Protein AF-A0A377DQ46-F1 (afdb_monomer)

Sequence (200 aa):
MGVYSAENQLLACFRVAEDNSYSTADDDLFTLPEGDISIGTPHVLEISPTDAAAFGQLFADYELLPPFRQLDRNSYALTEAERNASELTRWAGRKCPSGRVMGLANKGWIKGEPQDGGWIGWMIKPLGRWSLIMEIDEGFAVGMSPAELSAEQLLSKLWLWKAKRKAMAGGVIQHRKRSFSVLDAITASELINDIEALFE

Structure (mmCIF, N/CA/C/O backbone):
data_AF-A0A377DQ46-F1
#
_entry.id   AF-A0A377DQ46-F1
#
loop_
_atom_site.group_PDB
_atom_site.id
_atom_site.type_symbol
_atom_site.label_atom_id
_atom_site.label_alt_id
_atom_site.label_comp_id
_atom_site.label_asym_id
_atom_site.label_entity_id
_atom_site.label_seq_id
_atom_site.pdbx_PDB_ins_code
_atom_site.Cartn_x
_atom_site.Cartn_y
_atom_site.Cartn_z
_atom_site.occupancy
_atom_site.B_iso_or_equiv
_atom_site.auth_seq_id
_atom_site.auth_comp_id
_atom_site.auth_asym_id
_atom_site.auth_atom_id
_atom_site.pdbx_PDB_model_num
ATOM 1 N N . MET A 1 1 ? -4.018 -1.110 17.351 1.00 93.56 1 MET A N 1
ATOM 2 C CA . MET A 1 1 ? -4.577 -2.429 16.980 1.00 93.56 1 MET A CA 1
ATOM 3 C C . MET A 1 1 ? -5.980 -2.235 16.433 1.00 93.56 1 MET A C 1
ATOM 5 O O . MET A 1 1 ? -6.583 -1.204 16.701 1.00 93.56 1 MET A O 1
ATOM 9 N N . GLY A 1 2 ? -6.477 -3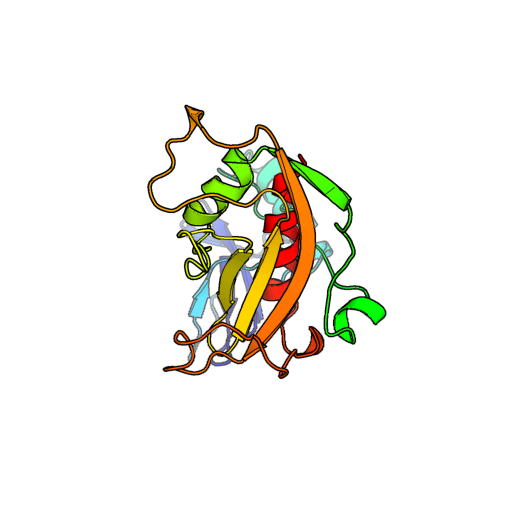.191 15.656 1.00 96.94 2 GLY A N 1
ATOM 10 C CA . GLY A 1 2 ? -7.817 -3.181 15.079 1.00 96.94 2 GLY A CA 1
ATOM 11 C C . GLY A 1 2 ? -8.530 -4.502 15.343 1.00 96.94 2 GLY A C 1
ATOM 12 O O . GLY A 1 2 ? -7.900 -5.559 15.278 1.00 96.94 2 GLY A O 1
ATOM 13 N N . VAL A 1 3 ? -9.821 -4.429 15.657 1.00 97.88 3 VAL A N 1
ATOM 14 C CA . VAL A 1 3 ? -10.742 -5.571 15.696 1.00 97.88 3 VAL A CA 1
ATOM 15 C C . VAL A 1 3 ? -11.390 -5.704 14.327 1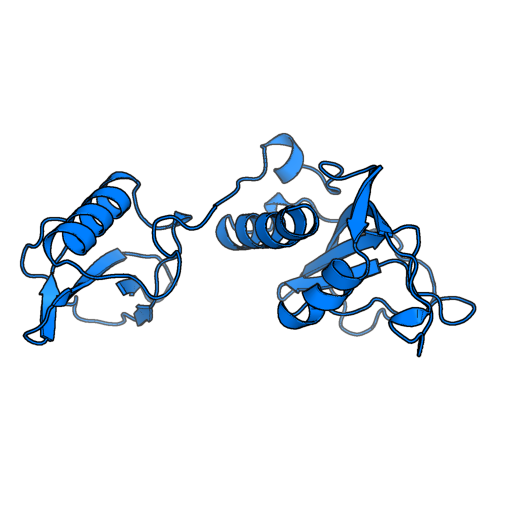.00 97.88 3 VAL A C 1
ATOM 17 O O . VAL A 1 3 ? -11.916 -4.723 13.809 1.00 97.88 3 VAL A O 1
ATOM 20 N N . TYR A 1 4 ? -11.387 -6.908 13.768 1.00 98.00 4 TYR A N 1
ATOM 21 C CA . TYR A 1 4 ? -11.954 -7.208 12.460 1.00 98.00 4 TYR A CA 1
ATOM 22 C C . TYR A 1 4 ? -13.063 -8.248 12.549 1.00 98.00 4 TYR A C 1
ATOM 24 O O . TYR A 1 4 ? -12.966 -9.195 13.334 1.00 98.00 4 TYR A O 1
ATOM 32 N N . SER A 1 5 ? -14.079 -8.098 11.697 1.00 96.56 5 SER A N 1
ATOM 33 C CA . SER A 1 5 ? -15.101 -9.128 11.486 1.00 96.56 5 SER A CA 1
ATOM 34 C C . SER A 1 5 ? -14.537 -10.355 10.757 1.00 96.56 5 SER A C 1
ATOM 36 O O . SER A 1 5 ? -13.435 -10.316 10.199 1.00 96.56 5 SER A O 1
ATOM 38 N N . ALA A 1 6 ? -15.328 -11.429 10.692 1.00 94.50 6 ALA A N 1
ATOM 39 C CA . ALA A 1 6 ? -15.026 -12.618 9.891 1.00 94.50 6 ALA A CA 1
ATOM 40 C C . ALA A 1 6 ? -14.834 -12.306 8.388 1.00 94.50 6 ALA A C 1
ATOM 42 O O . ALA A 1 6 ? -14.108 -13.006 7.683 1.00 94.50 6 ALA A O 1
ATOM 43 N N . GLU A 1 7 ? -15.438 -11.224 7.890 1.00 94.31 7 GLU A N 1
ATOM 44 C CA . GLU A 1 7 ? -15.291 -10.714 6.521 1.00 94.31 7 GLU A CA 1
ATOM 45 C C . GLU A 1 7 ? -14.088 -9.772 6.343 1.00 94.31 7 GLU A C 1
ATOM 47 O O . GLU A 1 7 ? -13.953 -9.148 5.288 1.00 94.31 7 GLU A O 1
ATOM 52 N N . ASN A 1 8 ? -13.208 -9.671 7.346 1.00 93.00 8 ASN A N 1
ATOM 53 C CA . ASN A 1 8 ? -12.022 -8.814 7.339 1.00 93.00 8 ASN A CA 1
ATOM 54 C C . ASN A 1 8 ? -12.366 -7.322 7.156 1.00 93.00 8 ASN A C 1
ATOM 56 O O . ASN A 1 8 ? -11.692 -6.601 6.420 1.00 93.00 8 ASN A O 1
ATOM 60 N N . GLN A 1 9 ? -13.432 -6.861 7.815 1.00 94.81 9 GLN A N 1
ATOM 61 C CA . GLN A 1 9 ? -13.778 -5.441 7.918 1.00 94.81 9 GLN A CA 1
ATOM 62 C C . GLN A 1 9 ? -13.360 -4.902 9.281 1.00 94.81 9 GLN A C 1
ATOM 64 O O . GLN A 1 9 ? -13.678 -5.517 10.298 1.00 94.81 9 GLN A O 1
ATOM 69 N N . LEU A 1 10 ? -12.664 -3.764 9.304 1.00 96.88 10 LEU A N 1
ATOM 70 C CA . LEU A 1 10 ? -12.280 -3.098 10.546 1.00 96.88 10 LEU A CA 1
ATOM 71 C C . LEU A 1 10 ? -13.535 -2.600 11.281 1.00 96.88 10 LEU A C 1
ATOM 73 O O . LEU A 1 10 ? -14.290 -1.787 10.753 1.00 96.88 10 LEU A O 1
ATOM 77 N N . LEU A 1 11 ? -13.746 -3.096 12.499 1.00 96.12 11 LEU A N 1
ATOM 78 C CA . LEU A 1 11 ? -14.891 -2.769 13.352 1.00 96.12 11 LEU A CA 1
ATOM 79 C C . LEU A 1 11 ? -14.560 -1.669 14.362 1.00 96.12 11 LEU A C 1
ATOM 81 O O . LEU A 1 11 ? -15.389 -0.806 14.631 1.00 96.12 11 LEU A O 1
ATOM 85 N N . ALA A 1 12 ? -13.360 -1.720 14.940 1.00 96.44 12 ALA A N 1
ATOM 86 C CA . ALA A 1 12 ? -12.892 -0.752 15.925 1.00 96.44 12 ALA A CA 1
ATOM 87 C C . ALA A 1 12 ? -11.364 -0.727 15.983 1.00 96.44 12 ALA A C 1
ATOM 89 O O . ALA A 1 12 ? -10.709 -1.745 15.748 1.00 96.44 12 ALA A O 1
ATOM 90 N N . CYS A 1 13 ? -10.801 0.420 16.358 1.00 97.44 13 CYS A N 1
ATOM 91 C CA . CYS A 1 13 ? -9.393 0.551 16.717 1.00 97.44 13 CYS A CA 1
ATOM 92 C C . CYS A 1 13 ? -9.231 0.668 18.234 1.00 97.44 13 CYS A C 1
ATOM 94 O O . CYS A 1 13 ? -10.059 1.271 18.911 1.00 97.44 13 CYS A O 1
ATOM 96 N N . PHE A 1 14 ? -8.138 0.120 18.754 1.00 97.00 14 PHE A N 1
ATOM 97 C CA . PHE A 1 14 ? -7.769 0.214 20.165 1.00 97.00 14 PHE A CA 1
ATOM 98 C C . PHE A 1 14 ? -6.247 0.172 20.343 1.00 97.00 14 PHE A C 1
ATOM 100 O O . PHE A 1 14 ? -5.523 -0.354 19.487 1.00 97.00 14 PHE A O 1
ATOM 107 N N . ARG A 1 15 ? -5.739 0.679 21.465 1.00 94.19 15 ARG A N 1
ATOM 108 C CA . ARG A 1 15 ? -4.353 0.477 21.919 1.00 94.19 15 ARG A CA 1
ATOM 109 C C . ARG A 1 15 ? -4.314 -0.497 23.092 1.00 94.19 15 ARG A C 1
ATOM 111 O O . ARG A 1 15 ? -5.315 -0.686 23.770 1.00 94.19 15 ARG A O 1
ATOM 118 N N . VAL A 1 16 ? -3.154 -1.104 23.320 1.00 93.69 16 VAL A N 1
ATOM 119 C CA . VAL A 1 16 ? -2.868 -1.827 24.566 1.00 93.69 16 VAL A CA 1
ATOM 120 C C . VAL A 1 16 ? -2.138 -0.852 25.483 1.00 93.69 16 VAL A C 1
ATOM 122 O O . VAL A 1 16 ? -1.115 -0.297 25.078 1.00 93.69 16 VAL A O 1
ATOM 125 N N . ALA A 1 17 ? -2.693 -0.587 26.660 1.00 92.56 17 ALA A N 1
ATOM 126 C CA . ALA A 1 17 ? -2.094 0.283 27.663 1.00 92.56 17 ALA A CA 1
ATOM 127 C C . ALA A 1 17 ? -1.031 -0.460 28.495 1.00 92.56 17 ALA A C 1
ATOM 129 O O . ALA A 1 17 ? -0.850 -1.671 28.369 1.00 92.56 17 ALA A O 1
ATOM 130 N N . GLU A 1 18 ? -0.304 0.272 29.342 1.00 91.31 18 GLU A N 1
ATOM 131 C CA . GLU A 1 18 ? 0.791 -0.264 30.168 1.00 91.31 18 GLU A CA 1
ATOM 132 C C . GLU A 1 18 ? 0.347 -1.341 31.170 1.00 91.31 18 GLU A C 1
ATOM 134 O O . GLU A 1 18 ? 1.109 -2.249 31.500 1.00 91.31 18 GLU A O 1
ATOM 139 N N . ASP A 1 19 ? -0.904 -1.272 31.618 1.00 94.50 19 ASP A N 1
ATOM 140 C CA . ASP A 1 19 ? -1.530 -2.230 32.527 1.00 94.50 19 ASP A CA 1
ATOM 141 C C . ASP A 1 19 ? -2.143 -3.438 31.792 1.00 94.50 19 ASP A C 1
ATOM 143 O O . ASP A 1 19 ? -2.765 -4.300 32.413 1.00 94.50 19 ASP A O 1
ATOM 147 N N . ASN A 1 20 ? -1.922 -3.541 30.476 1.00 94.00 20 ASN A N 1
ATOM 148 C CA . ASN A 1 20 ? -2.518 -4.509 29.551 1.00 94.00 20 ASN A CA 1
ATOM 149 C C . ASN A 1 20 ? -4.036 -4.377 29.364 1.00 94.00 20 ASN A C 1
ATOM 151 O O . ASN A 1 20 ? -4.646 -5.258 28.751 1.00 94.00 20 ASN A O 1
ATOM 155 N N . SER A 1 21 ? -4.649 -3.291 29.841 1.00 96.00 21 SER A N 1
ATOM 156 C CA . SER A 1 21 ? -6.000 -2.930 29.419 1.00 96.00 21 SER A CA 1
ATOM 157 C C . SER A 1 21 ? -5.996 -2.451 27.964 1.00 96.00 21 SER A C 1
ATOM 159 O O . SER A 1 21 ? -4.947 -2.188 27.361 1.00 96.00 21 SER A O 1
ATOM 161 N N . TYR A 1 22 ? -7.182 -2.365 27.373 1.00 97.69 22 TYR A N 1
ATOM 162 C CA . TYR A 1 22 ? -7.356 -1.789 26.048 1.00 97.69 22 TYR A CA 1
ATOM 163 C C . TYR A 1 22 ? -8.047 -0.442 26.170 1.00 97.69 22 TYR A C 1
ATOM 165 O O . TYR A 1 22 ? -8.974 -0.308 26.967 1.00 97.69 22 TYR A O 1
ATOM 173 N N . SER A 1 23 ? -7.647 0.529 25.352 1.00 97.38 23 SER A N 1
ATOM 174 C CA . SER A 1 23 ? -8.361 1.803 25.262 1.00 97.38 23 SER A CA 1
ATOM 175 C C . SER A 1 23 ? -8.588 2.258 23.827 1.00 97.38 23 SER A C 1
ATOM 177 O O . SER A 1 23 ? -7.892 1.838 22.895 1.00 97.38 23 SER A O 1
ATOM 179 N N . THR A 1 24 ? -9.635 3.057 23.648 1.00 97.19 24 THR A N 1
ATOM 180 C CA . THR A 1 24 ? -10.022 3.657 22.367 1.00 97.19 24 THR A CA 1
ATOM 181 C C . THR A 1 24 ? -9.133 4.861 22.025 1.00 97.19 24 THR A C 1
ATOM 183 O O . THR A 1 24 ? -8.140 5.131 22.702 1.00 97.19 24 THR A O 1
ATOM 186 N N . ALA A 1 25 ? -9.469 5.583 20.953 1.00 96.00 25 ALA A N 1
ATOM 187 C CA . ALA A 1 25 ? -8.777 6.813 20.572 1.00 96.00 25 ALA A CA 1
ATOM 188 C C . ALA A 1 25 ? -9.035 7.980 21.548 1.00 96.00 25 ALA A C 1
ATOM 190 O O . ALA A 1 25 ? -8.198 8.871 21.651 1.00 96.00 25 ALA A O 1
ATOM 191 N N . ASP A 1 26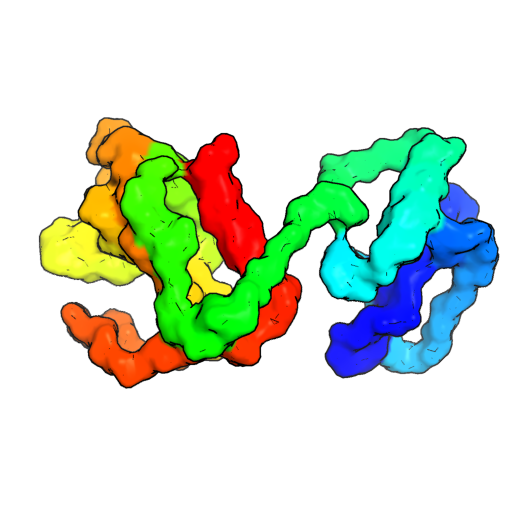 ? -10.148 7.942 22.287 1.00 96.00 26 ASP A N 1
ATOM 192 C CA . ASP A 1 26 ? -10.498 8.912 23.337 1.00 96.00 26 ASP A CA 1
ATOM 193 C C . ASP A 1 26 ? -9.935 8.515 24.717 1.00 96.00 26 ASP A C 1
ATOM 195 O O . ASP A 1 26 ? -10.249 9.124 25.733 1.00 96.00 26 ASP A O 1
ATOM 199 N N . ASP A 1 27 ? -9.107 7.468 24.752 1.00 95.75 27 ASP A N 1
ATOM 200 C CA . ASP A 1 27 ? -8.542 6.836 25.948 1.00 95.75 27 ASP A CA 1
ATOM 201 C C . ASP A 1 27 ? -9.543 6.191 26.919 1.00 95.75 27 ASP A C 1
ATOM 203 O O . ASP A 1 27 ? -9.195 5.791 28.030 1.00 95.75 27 ASP A O 1
ATOM 207 N N . ASP A 1 28 ? -10.780 5.995 26.474 1.00 96.81 28 ASP A N 1
ATOM 208 C CA . ASP A 1 28 ? -11.778 5.241 27.224 1.00 96.81 28 ASP A CA 1
ATOM 209 C C . ASP A 1 28 ? -11.486 3.736 27.205 1.00 96.81 28 ASP A C 1
ATOM 211 O O . ASP A 1 28 ? -11.023 3.193 26.195 1.00 96.81 28 ASP A O 1
ATOM 215 N N . LEU A 1 29 ? -11.836 3.041 28.295 1.00 97.62 29 LEU A N 1
ATOM 216 C CA . LEU A 1 29 ? -11.725 1.585 28.407 1.00 97.62 29 LEU A CA 1
ATOM 217 C C . LEU A 1 29 ? -12.446 0.892 27.242 1.00 97.62 29 LEU A C 1
ATOM 219 O O . LEU A 1 29 ? -13.656 1.028 27.055 1.00 97.62 29 LEU A O 1
ATOM 223 N N . PHE A 1 30 ? -11.705 0.074 26.507 1.00 98.00 30 PHE A N 1
ATOM 224 C CA . PHE A 1 30 ? -12.213 -0.730 25.411 1.00 98.00 30 PHE A CA 1
ATOM 225 C C . PHE A 1 30 ? -12.341 -2.192 25.843 1.00 98.00 30 PHE A C 1
ATOM 227 O O . PHE A 1 30 ? -11.396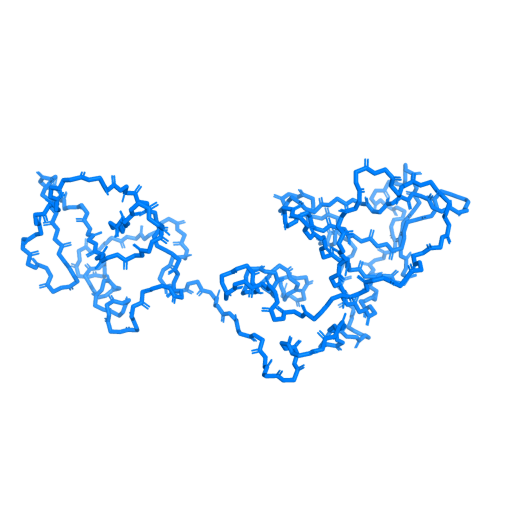 -2.806 26.331 1.00 98.00 30 PHE A O 1
ATOM 234 N N . THR A 1 31 ? -13.518 -2.780 25.637 1.00 96.94 31 THR A N 1
ATOM 235 C CA . THR A 1 31 ? -13.723 -4.221 25.826 1.00 96.94 31 THR A CA 1
ATOM 236 C C . THR A 1 31 ? -13.761 -4.885 24.460 1.00 96.94 31 THR A C 1
ATOM 238 O O . THR A 1 31 ? -14.505 -4.443 23.583 1.00 96.94 31 THR A O 1
ATOM 241 N N . LEU A 1 32 ? -12.965 -5.941 24.271 1.00 95.94 32 LEU A N 1
ATOM 242 C CA . LEU A 1 32 ? -12.999 -6.708 23.028 1.00 95.94 32 LEU A CA 1
ATOM 243 C C . LEU A 1 32 ? -14.408 -7.283 22.814 1.00 95.94 32 LEU A C 1
ATOM 245 O O . LEU A 1 32 ? -14.945 -7.902 23.736 1.00 95.94 32 LEU A O 1
ATOM 249 N N . PRO A 1 33 ? -15.000 -7.113 21.619 1.00 94.56 33 PRO A N 1
ATOM 250 C CA . PRO A 1 33 ? -16.260 -7.761 21.292 1.00 94.56 33 PRO A CA 1
ATOM 251 C C . PRO A 1 33 ? -16.149 -9.284 21.411 1.00 94.56 33 PRO A C 1
ATOM 253 O O . PRO A 1 33 ? -15.125 -9.873 21.067 1.00 94.56 33 PRO A O 1
ATOM 256 N N . GLU A 1 34 ? -17.218 -9.930 21.868 1.00 93.31 34 GLU A N 1
ATOM 257 C CA . GLU A 1 34 ? -17.324 -11.388 21.830 1.00 93.31 34 GLU A CA 1
ATOM 258 C C . GLU A 1 34 ? -17.673 -11.880 20.416 1.00 93.31 34 GLU A C 1
ATOM 260 O O . GLU A 1 34 ? -18.277 -11.160 19.618 1.00 93.31 34 GLU A O 1
ATOM 265 N N . GLY A 1 35 ? -17.347 -13.142 20.124 1.00 92.81 35 GLY A N 1
ATOM 266 C CA . GLY A 1 35 ? -17.714 -13.813 18.877 1.00 92.81 35 GLY A CA 1
ATOM 267 C C . GLY A 1 35 ? -16.530 -14.094 17.956 1.00 92.81 35 GLY A C 1
ATOM 268 O O . GLY A 1 35 ? -15.386 -14.199 18.399 1.00 92.81 35 GLY A O 1
ATOM 269 N N . ASP A 1 36 ? -16.832 -14.274 16.671 1.00 94.50 36 ASP A N 1
ATOM 270 C CA . ASP A 1 36 ? -15.835 -14.559 15.638 1.00 94.50 36 ASP A CA 1
ATOM 271 C C . ASP A 1 36 ? -15.183 -13.253 15.169 1.00 94.50 36 ASP A C 1
ATOM 273 O O . ASP A 1 36 ? -15.656 -12.581 14.248 1.00 94.50 36 ASP A O 1
ATOM 277 N N . ILE A 1 37 ? -14.132 -12.861 15.887 1.00 96.25 37 ILE A N 1
ATOM 278 C CA . ILE A 1 37 ? -13.329 -11.674 15.608 1.00 96.25 37 ILE A CA 1
ATOM 279 C C . ILE A 1 37 ? -11.866 -12.050 15.398 1.00 96.25 37 ILE A C 1
ATOM 281 O O . ILE A 1 37 ? -11.356 -13.025 15.953 1.00 96.25 37 ILE A O 1
ATOM 285 N N . SER A 1 38 ? -11.157 -11.218 14.642 1.00 97.38 38 SER A N 1
ATOM 286 C CA . SER A 1 38 ? -9.698 -11.269 14.563 1.00 97.38 38 SER A CA 1
ATOM 287 C C . SER A 1 38 ? -9.084 -9.934 14.971 1.00 97.38 38 SER A C 1
ATOM 289 O O . SER A 1 38 ? -9.702 -8.878 14.845 1.00 97.38 38 SER A O 1
ATOM 291 N N . ILE A 1 39 ? -7.863 -9.982 15.503 1.00 97.06 39 ILE A N 1
ATOM 292 C CA . ILE A 1 39 ? -7.101 -8.795 15.894 1.00 97.06 39 ILE A CA 1
ATOM 293 C C . ILE A 1 39 ? -5.941 -8.630 14.917 1.00 97.06 39 ILE A C 1
ATOM 295 O O . ILE A 1 39 ? -5.194 -9.576 14.666 1.00 97.06 39 ILE A O 1
ATOM 299 N N . GLY A 1 40 ? -5.768 -7.418 14.397 1.00 95.38 40 GLY A N 1
ATOM 300 C CA . GLY A 1 40 ? -4.706 -7.103 13.448 1.00 95.38 40 GLY A CA 1
ATOM 301 C C . GLY A 1 40 ? -4.218 -5.662 13.541 1.00 95.38 40 GLY A C 1
ATOM 302 O O . GLY A 1 40 ? -4.666 -4.872 14.376 1.00 95.38 40 GLY A O 1
ATOM 303 N N . THR A 1 41 ? -3.287 -5.312 12.659 1.00 92.81 41 THR A N 1
ATOM 304 C CA . THR A 1 41 ? -2.812 -3.935 12.494 1.00 92.81 41 THR A CA 1
ATOM 305 C C . THR A 1 41 ? -3.635 -3.257 11.399 1.00 92.81 41 THR A C 1
ATOM 307 O O . THR A 1 41 ? -3.576 -3.723 10.263 1.00 92.81 41 THR A O 1
ATOM 310 N N . PRO A 1 42 ? -4.403 -2.195 11.704 1.00 94.75 42 PRO A N 1
ATOM 311 C CA . PRO A 1 42 ? -5.154 -1.454 10.698 1.00 94.75 42 PRO A CA 1
ATOM 312 C C . PRO A 1 42 ? -4.236 -0.726 9.734 1.00 94.75 42 PRO A C 1
ATOM 314 O O . PRO A 1 42 ? -3.237 -0.122 10.141 1.00 94.75 42 PRO A O 1
ATOM 317 N N . HIS A 1 43 ? -4.586 -0.782 8.452 1.00 94.25 43 HIS A N 1
ATOM 318 C CA . HIS A 1 43 ? -4.001 0.098 7.462 1.00 94.25 43 HIS A CA 1
ATOM 319 C C . HIS A 1 43 ? -4.547 1.516 7.666 1.00 94.25 43 HIS A C 1
ATOM 321 O O . HIS A 1 43 ? -5.717 1.690 7.990 1.00 94.25 43 HIS A O 1
ATOM 327 N N . VAL A 1 44 ? -3.734 2.550 7.429 1.00 93.94 44 VAL A N 1
ATOM 328 C CA . VAL A 1 44 ? -4.138 3.954 7.663 1.00 93.94 44 VAL A CA 1
ATOM 329 C C . VAL A 1 44 ? -5.413 4.348 6.904 1.00 93.94 44 VAL A C 1
ATOM 331 O O . VAL A 1 44 ? -6.211 5.126 7.404 1.00 93.94 44 VAL A O 1
ATOM 334 N N . LEU A 1 45 ? -5.647 3.754 5.728 1.00 95.38 45 LEU A N 1
ATOM 335 C CA . LEU A 1 45 ? -6.863 3.971 4.926 1.00 95.38 45 LEU A CA 1
ATOM 336 C C . LEU A 1 45 ? -8.141 3.371 5.530 1.00 95.38 45 LEU A C 1
ATOM 338 O O . LEU A 1 45 ? -9.230 3.694 5.066 1.00 95.38 45 LEU A O 1
ATOM 342 N N . GLU A 1 46 ? -8.019 2.476 6.504 1.00 95.75 46 GLU A N 1
ATOM 343 C CA . GLU A 1 46 ? -9.161 1.898 7.218 1.00 95.75 46 GLU A CA 1
ATOM 344 C C . GLU A 1 46 ? -9.519 2.720 8.462 1.00 95.75 46 GLU A C 1
ATOM 346 O O . GLU A 1 46 ? -10.648 2.653 8.939 1.00 95.75 46 GLU A O 1
ATOM 351 N N . ILE A 1 47 ? -8.571 3.505 8.981 1.00 94.88 47 ILE A N 1
ATOM 352 C CA . ILE A 1 47 ? -8.739 4.321 10.184 1.00 94.88 47 ILE A CA 1
ATOM 353 C C . ILE A 1 47 ? -9.355 5.661 9.784 1.00 94.88 47 ILE A C 1
ATOM 355 O O . ILE A 1 47 ? -8.928 6.292 8.814 1.00 94.88 47 ILE A O 1
ATOM 359 N N . SER A 1 48 ? -10.349 6.128 10.539 1.00 93.38 48 SER A N 1
ATOM 360 C CA . SER A 1 48 ? -10.887 7.466 10.309 1.00 93.38 48 SER A CA 1
ATOM 361 C C . SER A 1 48 ? -9.795 8.527 10.552 1.00 93.38 48 SER A C 1
ATOM 363 O O . SER A 1 48 ? -8.963 8.355 11.445 1.00 93.38 48 SER A O 1
ATOM 365 N N . PRO A 1 49 ? -9.773 9.650 9.809 1.00 92.25 49 PRO A N 1
ATOM 366 C CA . PRO A 1 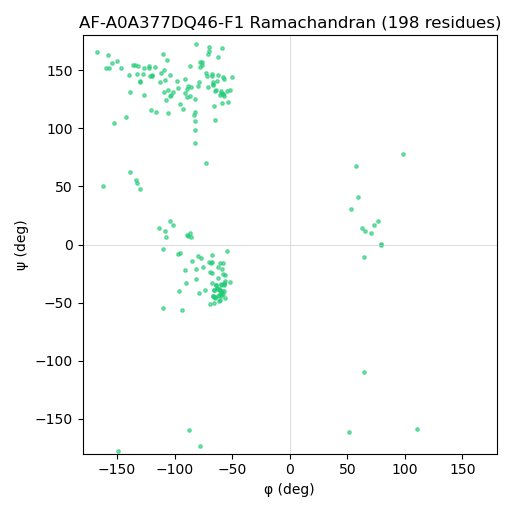49 ? -8.797 10.713 10.061 1.00 92.25 49 PRO A CA 1
ATOM 367 C C . PRO A 1 49 ? -8.849 11.253 11.497 1.00 92.25 49 PRO A C 1
ATOM 369 O O . PRO A 1 49 ? -7.817 11.623 12.051 1.00 92.25 49 PRO A O 1
ATOM 372 N N . THR A 1 50 ? -10.042 11.269 12.100 1.00 94.75 50 THR A N 1
ATOM 373 C CA . THR A 1 50 ? -10.250 11.683 13.491 1.00 94.75 50 THR A CA 1
ATOM 374 C C . THR A 1 50 ? -9.582 10.715 14.461 1.00 94.75 50 THR A C 1
ATOM 376 O O . THR A 1 50 ? -8.788 11.156 15.287 1.00 94.75 50 THR A O 1
ATOM 379 N N . ASP A 1 51 ? -9.816 9.407 14.319 1.00 94.75 51 ASP A N 1
ATOM 380 C CA . ASP A 1 51 ? -9.191 8.410 15.197 1.00 94.75 51 ASP A CA 1
ATOM 381 C C . ASP A 1 51 ? -7.677 8.366 14.997 1.00 94.75 51 ASP A C 1
ATOM 383 O O . ASP A 1 51 ? -6.928 8.253 15.962 1.00 94.75 51 ASP A O 1
ATOM 387 N N . ALA A 1 52 ? -7.199 8.484 13.753 1.00 94.25 52 ALA A N 1
ATOM 388 C CA . ALA A 1 52 ? -5.769 8.516 13.463 1.00 94.25 52 ALA A CA 1
ATOM 389 C C . ALA A 1 52 ? -5.080 9.700 14.163 1.00 94.25 52 ALA A C 1
ATOM 391 O O . ALA A 1 52 ? -4.005 9.530 14.740 1.00 94.25 52 ALA A O 1
ATOM 392 N N . ALA A 1 53 ? -5.711 10.880 14.155 1.00 94.25 53 ALA A N 1
ATOM 393 C CA . ALA A 1 53 ? -5.215 12.052 14.869 1.00 94.25 53 ALA A CA 1
ATOM 394 C C . ALA A 1 53 ? -5.267 11.865 16.394 1.00 94.25 53 ALA A C 1
ATOM 396 O O . ALA A 1 53 ? -4.287 12.166 17.072 1.00 94.25 53 ALA A O 1
ATOM 397 N N . ALA A 1 54 ? -6.366 11.327 16.924 1.00 96.06 54 ALA A N 1
ATOM 398 C CA . ALA A 1 54 ? -6.541 11.096 18.355 1.00 96.06 54 ALA A CA 1
ATOM 399 C C . ALA A 1 54 ? -5.545 10.056 18.902 1.00 96.06 54 ALA A C 1
ATOM 401 O O . ALA A 1 54 ? -4.846 10.332 19.874 1.00 96.06 54 ALA A O 1
ATOM 402 N N . PHE A 1 55 ? -5.348 8.921 18.219 1.00 95.50 55 PHE A N 1
ATOM 403 C CA . PHE A 1 55 ? -4.284 7.974 18.577 1.00 95.50 55 PHE A CA 1
ATOM 404 C C . PHE A 1 55 ? -2.888 8.591 18.466 1.00 95.50 55 PHE A C 1
ATOM 406 O O . PHE A 1 55 ? -2.031 8.306 19.300 1.00 95.50 55 PHE A O 1
ATOM 413 N N . GLY A 1 56 ? -2.648 9.432 17.455 1.00 94.06 56 GLY A N 1
ATOM 414 C CA . GLY A 1 56 ? -1.391 10.166 17.323 1.00 94.06 56 GLY A CA 1
ATOM 415 C C . GLY A 1 56 ? -1.124 11.078 18.523 1.00 94.06 56 GLY A C 1
ATOM 416 O O . GLY A 1 56 ? -0.007 11.088 19.040 1.00 94.06 56 GLY A O 1
ATOM 417 N N . GLN A 1 57 ? -2.152 11.784 19.000 1.00 94.50 57 GLN A N 1
ATOM 418 C CA . GLN A 1 57 ? -2.068 12.620 20.197 1.00 94.50 57 GLN A CA 1
ATOM 419 C C . GLN A 1 57 ? -1.829 11.778 21.453 1.00 94.50 57 GLN A C 1
ATOM 421 O O . GLN A 1 57 ? -0.910 12.084 22.203 1.00 94.50 57 GLN A O 1
ATOM 426 N N . LEU A 1 58 ? -2.556 10.667 21.633 1.00 94.50 58 LEU A N 1
ATOM 427 C CA . LEU A 1 58 ? -2.327 9.753 22.758 1.00 94.50 58 LEU A CA 1
ATOM 428 C C . LEU A 1 58 ? -0.895 9.220 22.784 1.00 94.50 58 LEU A C 1
ATOM 430 O O . LEU A 1 58 ? -0.272 9.156 23.839 1.00 94.50 58 LEU A O 1
ATOM 434 N N . PHE A 1 59 ? -0.340 8.843 21.632 1.00 92.81 59 PHE A N 1
ATOM 435 C CA . PHE A 1 59 ? 1.048 8.388 21.579 1.00 92.81 59 PHE A CA 1
ATOM 436 C C . PHE A 1 59 ? 2.022 9.496 21.982 1.00 92.81 59 PHE A C 1
ATOM 438 O O . PHE A 1 59 ? 2.979 9.214 22.694 1.00 92.81 59 PHE A O 1
ATOM 445 N N . ALA A 1 60 ? 1.769 10.746 21.591 1.00 92.50 60 ALA A N 1
ATOM 446 C CA . ALA A 1 60 ? 2.584 11.878 22.019 1.00 92.50 60 ALA A CA 1
ATOM 447 C C . ALA A 1 60 ? 2.459 12.154 23.529 1.00 92.50 60 ALA A C 1
ATOM 449 O O . ALA A 1 60 ? 3.479 12.332 24.190 1.00 92.50 60 ALA A O 1
ATOM 450 N N . ASP A 1 61 ? 1.240 12.138 24.074 1.00 94.06 61 ASP A N 1
ATOM 451 C CA . ASP A 1 61 ? 0.959 12.435 25.486 1.00 94.06 61 ASP A CA 1
ATOM 452 C C . ASP A 1 61 ? 1.591 11.407 26.435 1.00 94.06 61 ASP A C 1
ATOM 454 O O . ASP A 1 61 ? 2.073 11.761 27.510 1.00 94.06 61 ASP A O 1
ATOM 458 N N . TYR A 1 62 ? 1.640 10.141 26.013 1.00 93.25 62 TYR A N 1
ATOM 459 C CA . TYR A 1 62 ? 2.307 9.055 26.736 1.00 93.25 62 TYR A CA 1
ATOM 460 C C . TYR A 1 62 ? 3.793 8.884 26.362 1.00 93.25 62 TYR A C 1
ATOM 462 O O . TYR A 1 62 ? 4.414 7.901 26.765 1.00 93.25 62 TYR A O 1
ATOM 470 N N . GLU A 1 63 ? 4.364 9.801 25.572 1.00 93.75 63 GLU A N 1
ATOM 471 C CA . GLU A 1 63 ? 5.754 9.753 25.084 1.00 93.75 63 GLU A CA 1
ATOM 472 C C . GLU A 1 63 ? 6.120 8.427 24.375 1.00 93.75 63 GLU A C 1
ATOM 474 O O . GLU A 1 63 ? 7.266 7.967 24.372 1.00 93.75 63 GLU A O 1
ATOM 479 N N . LEU A 1 64 ? 5.134 7.799 23.732 1.00 89.94 64 LEU A N 1
ATOM 480 C CA . LEU A 1 64 ? 5.282 6.554 22.992 1.00 89.94 64 LEU A CA 1
ATOM 481 C C . LEU A 1 64 ? 5.814 6.844 21.590 1.00 89.94 64 LEU A C 1
ATOM 483 O O . LEU A 1 64 ? 5.093 7.297 20.702 1.00 89.94 64 LEU A O 1
ATOM 487 N N . LEU A 1 65 ? 7.088 6.525 21.367 1.00 87.25 65 LEU A N 1
ATOM 488 C CA . LEU A 1 65 ? 7.705 6.624 20.047 1.00 87.25 65 LEU A CA 1
ATOM 489 C C . LEU A 1 65 ? 7.400 5.365 19.223 1.00 87.25 65 LEU A C 1
ATOM 491 O O . LEU A 1 65 ? 7.918 4.289 19.545 1.00 87.25 65 LEU A O 1
ATOM 495 N N . PRO A 1 66 ? 6.595 5.458 18.147 1.00 84.44 66 PRO A N 1
ATOM 496 C CA . PRO A 1 66 ? 6.335 4.301 17.314 1.00 84.44 66 PRO A CA 1
ATOM 497 C C . PRO A 1 66 ? 7.628 3.886 16.587 1.00 84.44 66 PRO A C 1
ATOM 499 O O . PRO A 1 66 ? 8.356 4.740 16.075 1.00 84.44 66 PRO A O 1
ATOM 502 N N . PRO A 1 67 ? 7.926 2.578 16.486 1.00 85.12 67 PRO A N 1
ATOM 503 C CA . PRO A 1 67 ? 9.160 2.094 15.859 1.00 85.12 67 PRO A CA 1
ATOM 504 C C . PRO A 1 67 ? 9.212 2.343 14.342 1.00 85.12 67 PRO A C 1
ATOM 506 O O . PRO A 1 67 ? 10.267 2.215 13.725 1.00 85.12 67 PRO A O 1
ATOM 509 N N . PHE A 1 68 ? 8.075 2.669 13.728 1.00 85.25 68 PHE A N 1
ATOM 510 C CA . PHE A 1 68 ? 7.945 3.029 12.321 1.00 85.25 68 PHE A CA 1
ATOM 511 C C . PHE A 1 68 ? 6.668 3.845 12.099 1.00 85.25 68 PHE A C 1
ATOM 513 O O . PHE A 1 68 ? 5.746 3.819 12.914 1.00 85.25 68 PHE A O 1
ATOM 520 N N . ARG A 1 69 ? 6.598 4.534 10.956 1.00 86.12 69 ARG A N 1
ATOM 521 C CA . ARG A 1 69 ? 5.423 5.307 10.542 1.00 86.12 69 ARG A CA 1
ATOM 522 C C . ARG A 1 69 ? 4.230 4.393 10.288 1.00 86.12 69 ARG A C 1
ATOM 524 O O . ARG A 1 69 ? 4.220 3.653 9.300 1.00 86.12 69 ARG A O 1
ATOM 531 N N . GLN A 1 70 ? 3.252 4.422 11.189 1.00 86.19 70 GLN A N 1
ATOM 532 C CA . GLN A 1 70 ? 2.022 3.637 11.077 1.00 86.19 70 GLN A CA 1
ATOM 533 C C . GLN A 1 70 ? 0.815 4.538 10.797 1.00 86.19 70 GLN A C 1
ATOM 535 O O . GLN A 1 70 ? 0.129 4.328 9.801 1.00 86.19 70 GLN A O 1
ATOM 540 N N . LEU A 1 71 ? 0.582 5.547 11.642 1.00 89.69 71 LEU A N 1
ATOM 541 C CA . LEU A 1 71 ? -0.536 6.493 11.503 1.00 89.69 71 LEU A CA 1
ATOM 542 C C . LEU A 1 71 ? -0.235 7.609 10.493 1.00 89.69 71 LEU A C 1
ATOM 544 O O . LEU A 1 71 ? -1.129 8.101 9.819 1.00 89.69 71 LEU A O 1
ATOM 548 N N . ASP A 1 72 ? 1.038 7.968 10.360 1.00 84.88 72 ASP A N 1
ATOM 549 C CA . ASP A 1 72 ? 1.572 8.975 9.441 1.00 84.88 72 ASP A CA 1
ATOM 550 C C . ASP A 1 72 ? 2.220 8.341 8.195 1.00 84.88 72 ASP A C 1
ATOM 552 O O . ASP A 1 72 ? 3.006 8.976 7.485 1.00 84.88 72 ASP A O 1
ATOM 556 N N . ARG A 1 73 ? 1.926 7.062 7.921 1.00 88.31 73 ARG A N 1
ATOM 557 C CA . ARG A 1 73 ? 2.371 6.398 6.692 1.00 88.31 73 ARG A CA 1
ATOM 558 C C . ARG A 1 73 ? 1.715 7.084 5.491 1.00 88.31 73 ARG A C 1
ATOM 560 O O . ARG A 1 73 ? 0.500 7.278 5.476 1.00 88.31 73 ARG A O 1
ATOM 567 N N . ASN A 1 74 ? 2.507 7.384 4.459 1.00 89.38 74 ASN A N 1
ATOM 568 C CA . ASN A 1 74 ? 1.970 7.876 3.192 1.00 89.38 74 ASN A CA 1
ATOM 569 C C . ASN A 1 74 ? 0.916 6.898 2.662 1.00 89.38 74 ASN A C 1
ATOM 571 O O . ASN A 1 74 ? 1.151 5.690 2.592 1.00 89.38 74 ASN A O 1
ATOM 575 N N . SER A 1 75 ? -0.229 7.434 2.257 1.00 92.50 75 SER A N 1
ATOM 576 C CA . SER A 1 75 ? -1.250 6.685 1.541 1.00 92.50 75 SER A CA 1
ATOM 577 C C . SER A 1 75 ? -1.625 7.422 0.269 1.00 92.50 75 SER A C 1
ATOM 579 O O . SER A 1 75 ? -1.571 8.651 0.193 1.00 92.50 75 SER A O 1
ATOM 581 N N . TYR A 1 76 ? -1.964 6.653 -0.756 1.00 95.06 76 TYR A N 1
ATOM 582 C CA . TYR A 1 76 ? -2.224 7.176 -2.083 1.00 95.06 76 TYR A CA 1
ATOM 583 C C . TYR A 1 76 ? -3.509 6.590 -2.637 1.00 95.06 76 TYR A C 1
ATOM 585 O O . TYR A 1 76 ? -3.835 5.425 -2.421 1.00 95.06 76 TYR A O 1
ATOM 593 N N . ALA A 1 77 ? -4.207 7.395 -3.427 1.00 95.44 77 ALA A N 1
ATOM 594 C CA . ALA A 1 77 ? -5.369 6.955 -4.172 1.00 95.44 77 ALA A CA 1
ATOM 595 C C . ALA A 1 77 ? -5.082 6.962 -5.677 1.00 95.44 77 ALA A C 1
ATOM 597 O O . ALA A 1 77 ? -4.345 7.806 -6.206 1.00 95.44 77 ALA A O 1
ATOM 598 N N . LEU A 1 78 ? -5.717 6.025 -6.376 1.00 97.06 78 LEU A N 1
ATOM 599 C CA . LEU A 1 78 ? -5.931 6.152 -7.810 1.00 97.06 78 LEU A CA 1
ATOM 600 C C . LEU A 1 78 ? -6.978 7.241 -8.038 1.00 97.06 78 LEU A C 1
ATOM 602 O O . LEU A 1 78 ? -8.024 7.251 -7.387 1.00 97.06 78 LEU A O 1
ATOM 606 N N . THR A 1 79 ? -6.726 8.119 -9.000 1.00 97.06 79 THR A N 1
ATOM 607 C CA . THR A 1 79 ? -7.778 8.976 -9.552 1.00 97.06 79 THR A CA 1
ATOM 608 C C . THR A 1 79 ? -8.861 8.119 -10.212 1.00 97.06 79 THR A C 1
ATOM 610 O O . THR A 1 79 ? -8.630 6.962 -10.575 1.00 97.06 79 THR A O 1
ATOM 613 N N . GLU A 1 80 ? -10.052 8.678 -10.429 1.00 96.75 80 GLU A N 1
ATOM 614 C CA . GLU A 1 80 ? -11.123 7.967 -11.138 1.00 96.75 80 GLU A CA 1
ATOM 615 C C . GLU A 1 80 ? -10.683 7.520 -12.545 1.00 96.75 80 GLU A C 1
ATOM 617 O O . GLU A 1 80 ? -10.958 6.392 -12.961 1.00 96.75 80 GLU A O 1
ATOM 622 N N . ALA A 1 81 ? -9.932 8.370 -13.250 1.00 97.19 81 ALA A N 1
ATOM 623 C CA . ALA A 1 81 ? -9.377 8.050 -14.561 1.00 97.19 81 ALA A CA 1
ATOM 624 C C . ALA A 1 81 ? -8.420 6.849 -14.494 1.00 97.19 81 ALA A C 1
ATOM 626 O O . ALA A 1 81 ? -8.571 5.898 -15.257 1.00 97.19 81 ALA A O 1
ATOM 627 N N . GLU A 1 82 ? -7.481 6.848 -13.547 1.00 97.25 82 GLU A N 1
ATOM 628 C CA . GLU A 1 82 ? -6.526 5.749 -13.357 1.00 97.25 82 GLU A CA 1
ATOM 629 C C . GLU A 1 82 ? -7.212 4.456 -12.920 1.00 97.25 82 GLU A C 1
ATOM 631 O O . GLU A 1 82 ? -6.878 3.377 -13.407 1.00 97.25 82 GLU A O 1
ATOM 636 N N . ARG A 1 83 ? -8.222 4.558 -12.051 1.00 96.75 83 ARG A N 1
ATOM 637 C CA . ARG A 1 83 ? -9.028 3.414 -11.623 1.00 96.75 83 ARG A CA 1
ATOM 638 C C . ARG A 1 83 ? -9.706 2.752 -12.822 1.00 96.75 83 ARG A C 1
ATOM 640 O O . ARG A 1 83 ? -9.733 1.526 -12.913 1.00 96.75 83 ARG A O 1
ATOM 647 N N . ASN A 1 84 ? -10.206 3.533 -13.773 1.00 95.56 84 ASN A N 1
ATOM 648 C CA . ASN A 1 84 ? -10.864 3.019 -14.975 1.00 95.56 84 ASN A CA 1
ATOM 649 C C . ASN A 1 84 ? -9.885 2.662 -16.112 1.00 95.56 84 ASN A C 1
ATOM 651 O O . ASN A 1 84 ? -10.258 1.936 -17.035 1.00 95.56 84 ASN A O 1
ATOM 655 N N . ALA A 1 85 ? -8.626 3.097 -16.032 1.00 95.00 85 ALA A N 1
ATOM 656 C CA . ALA A 1 85 ? -7.596 2.813 -17.023 1.00 95.00 85 ALA A CA 1
ATOM 657 C C . ALA A 1 85 ? -7.048 1.387 -16.907 1.00 95.00 85 ALA A C 1
ATOM 659 O O . ALA A 1 85 ? -7.060 0.778 -15.839 1.00 95.00 85 ALA A O 1
ATOM 660 N N . SER A 1 86 ? -6.533 0.853 -18.018 1.00 91.62 86 SER A N 1
ATOM 661 C CA . SER A 1 86 ? -5.832 -0.439 -18.068 1.00 91.62 86 SER A CA 1
ATOM 662 C C . SER A 1 86 ? -4.308 -0.327 -17.974 1.00 91.62 86 SER A C 1
ATOM 664 O O . SER A 1 86 ? -3.618 -1.345 -17.929 1.00 91.62 86 SER A O 1
ATOM 666 N N . GLU A 1 87 ? -3.792 0.900 -18.004 1.00 95.06 87 GLU A N 1
ATOM 667 C CA . GLU A 1 87 ? -2.382 1.243 -17.854 1.00 95.06 87 GLU A CA 1
ATOM 668 C C . GLU A 1 87 ? -2.270 2.502 -16.990 1.00 95.06 87 GLU A C 1
ATOM 670 O O . GLU A 1 87 ? -3.124 3.384 -17.082 1.00 95.06 87 GLU A O 1
ATOM 675 N N . LEU A 1 88 ? -1.217 2.592 -16.181 1.00 96.81 88 LEU A N 1
ATOM 676 C CA . LEU A 1 88 ? -0.830 3.816 -15.487 1.00 96.81 88 LEU A CA 1
ATOM 677 C C . LEU A 1 88 ? 0.426 4.372 -16.145 1.00 96.81 88 LEU A C 1
ATOM 679 O O . LEU A 1 88 ? 1.451 3.694 -16.220 1.00 96.81 88 LEU A O 1
ATOM 683 N N . THR A 1 89 ? 0.344 5.625 -16.577 1.00 96.62 89 THR A N 1
ATOM 684 C CA . THR A 1 89 ? 1.456 6.385 -17.164 1.00 96.62 89 THR A CA 1
ATOM 685 C C . THR A 1 89 ? 1.868 7.560 -16.280 1.00 96.62 89 THR A C 1
ATOM 687 O O . THR A 1 89 ? 2.614 8.426 -16.722 1.00 96.62 89 THR A O 1
ATOM 690 N N . ARG A 1 90 ? 1.414 7.588 -15.016 1.00 96.00 90 ARG A N 1
ATOM 691 C CA . ARG A 1 90 ? 1.752 8.622 -14.019 1.00 96.00 90 ARG A CA 1
ATOM 692 C C . ARG A 1 90 ? 3.267 8.839 -13.886 1.00 96.00 90 ARG A C 1
ATOM 694 O O . ARG A 1 90 ? 3.706 9.956 -13.636 1.00 96.00 90 ARG A O 1
ATOM 701 N N . TRP A 1 91 ? 4.056 7.781 -14.079 1.00 97.25 91 TRP A N 1
ATOM 702 C CA . TRP A 1 91 ? 5.520 7.805 -13.973 1.00 97.25 91 TRP A CA 1
ATOM 703 C C . TRP A 1 91 ? 6.254 7.718 -15.311 1.00 97.25 91 TRP A C 1
ATOM 705 O O . TRP A 1 91 ? 7.477 7.597 -15.310 1.00 97.25 91 TRP A O 1
ATOM 715 N N . ALA A 1 92 ? 5.532 7.765 -16.432 1.00 97.00 92 ALA A N 1
ATOM 716 C CA . ALA A 1 92 ? 6.123 7.605 -17.754 1.00 97.00 92 ALA A CA 1
ATOM 717 C C . ALA A 1 92 ? 7.225 8.649 -17.992 1.00 97.00 92 ALA A C 1
ATOM 719 O O . ALA A 1 92 ? 7.013 9.848 -17.801 1.00 97.00 92 ALA A O 1
ATOM 720 N N . GLY A 1 93 ? 8.407 8.190 -18.398 1.00 96.62 93 GLY A N 1
ATOM 721 C CA . GLY A 1 93 ? 9.557 9.046 -18.682 1.00 96.62 93 GLY A CA 1
ATOM 722 C C . GLY A 1 93 ? 10.333 9.520 -17.447 1.00 96.62 93 GLY A C 1
ATOM 723 O O . GLY A 1 93 ? 11.322 10.239 -17.596 1.00 96.62 93 GLY A O 1
ATOM 724 N N . ARG A 1 94 ? 9.935 9.131 -16.227 1.00 97.81 94 ARG A N 1
ATOM 725 C CA . ARG A 1 94 ? 10.729 9.405 -15.019 1.00 97.81 94 ARG A CA 1
ATOM 726 C C . ARG A 1 94 ? 11.878 8.402 -14.920 1.00 97.81 94 ARG A C 1
ATOM 728 O O . ARG A 1 94 ? 11.691 7.210 -15.167 1.00 97.81 94 ARG A O 1
ATOM 735 N N . LYS A 1 95 ? 13.051 8.884 -14.506 1.00 97.38 95 LYS A N 1
ATOM 736 C CA . LYS A 1 95 ? 14.228 8.050 -14.238 1.00 97.38 95 LYS A CA 1
ATOM 737 C C . LYS A 1 95 ? 14.374 7.748 -12.752 1.00 97.38 95 LYS A C 1
ATOM 739 O O . LYS A 1 95 ? 14.140 8.630 -11.928 1.00 97.38 95 LYS A O 1
ATOM 744 N N . CYS A 1 96 ? 14.770 6.528 -12.414 1.00 96.69 96 CYS A N 1
ATOM 745 C CA . CYS A 1 96 ? 15.106 6.125 -11.049 1.00 96.69 96 CYS A CA 1
ATOM 746 C C . CYS A 1 96 ? 16.392 5.286 -11.020 1.00 96.69 96 CYS A C 1
ATOM 748 O O . CYS A 1 96 ? 16.714 4.633 -12.011 1.00 96.69 96 CYS A O 1
ATOM 750 N N . PRO A 1 97 ? 17.139 5.258 -9.902 1.00 95.94 97 PRO A N 1
ATOM 751 C CA . PRO A 1 97 ? 18.339 4.432 -9.800 1.00 95.94 97 PRO A CA 1
ATOM 752 C C . PRO A 1 97 ? 18.039 2.940 -10.004 1.00 95.94 97 PRO A C 1
ATOM 754 O O . PRO A 1 97 ? 17.167 2.384 -9.328 1.00 95.94 97 PRO A O 1
ATOM 757 N N . SER A 1 98 ? 18.816 2.249 -10.846 1.00 94.75 98 SER A N 1
ATOM 758 C CA . SER A 1 98 ? 18.625 0.807 -11.106 1.00 94.75 98 SER A CA 1
ATOM 759 C C . SER A 1 98 ? 18.693 -0.042 -9.835 1.00 94.75 98 SER A C 1
ATOM 761 O O . SER A 1 98 ? 17.952 -1.015 -9.684 1.00 94.75 98 SER A O 1
ATOM 763 N N . GLY A 1 99 ? 19.531 0.356 -8.871 1.00 93.19 99 GLY A N 1
ATOM 764 C CA . GLY A 1 99 ? 19.624 -0.307 -7.570 1.00 93.19 99 GLY A CA 1
ATOM 765 C C . GLY A 1 99 ? 18.302 -0.313 -6.791 1.00 93.19 99 GLY A C 1
ATOM 766 O O . GLY A 1 99 ? 17.996 -1.300 -6.124 1.00 93.19 99 GLY A O 1
ATOM 767 N N . ARG A 1 100 ? 17.471 0.734 -6.915 1.00 95.19 100 ARG A N 1
ATOM 768 C CA . ARG A 1 100 ? 16.150 0.790 -6.263 1.00 95.19 100 ARG A CA 1
ATOM 769 C C . ARG A 1 100 ? 15.136 -0.116 -6.944 1.00 95.19 100 ARG A C 1
ATOM 771 O O . ARG A 1 100 ? 14.391 -0.804 -6.251 1.00 95.19 100 ARG A O 1
ATOM 778 N N . VAL A 1 101 ? 15.161 -0.184 -8.277 1.00 95.75 101 VAL A N 1
ATOM 779 C CA . VAL A 1 101 ? 14.338 -1.135 -9.043 1.00 95.75 101 VAL A CA 1
ATOM 780 C C . VAL A 1 101 ? 14.674 -2.571 -8.641 1.00 95.75 101 VAL A C 1
ATOM 782 O O . VAL A 1 101 ? 13.773 -3.356 -8.354 1.00 95.75 101 VAL A O 1
ATOM 785 N N . MET A 1 102 ? 15.962 -2.903 -8.518 1.00 92.31 102 MET A N 1
ATOM 786 C CA . MET A 1 102 ? 16.405 -4.210 -8.015 1.00 92.31 102 MET A CA 1
ATOM 787 C C . MET A 1 102 ? 15.976 -4.454 -6.560 1.00 92.31 102 MET A C 1
ATOM 789 O O . MET A 1 102 ? 15.567 -5.562 -6.208 1.00 92.31 102 MET A O 1
ATOM 793 N N . GLY A 1 103 ? 16.010 -3.411 -5.728 1.00 94.06 103 GLY A N 1
ATOM 794 C CA . GLY A 1 103 ? 15.561 -3.438 -4.336 1.00 94.06 103 GLY A CA 1
ATOM 795 C C . GLY A 1 103 ? 14.074 -3.760 -4.150 1.00 94.06 103 GLY A C 1
ATOM 796 O O . GLY A 1 103 ? 13.698 -4.237 -3.079 1.00 94.06 103 GLY A O 1
ATOM 797 N N . LEU A 1 104 ? 13.232 -3.604 -5.182 1.00 96.31 104 LEU A N 1
ATOM 798 C CA . LEU A 1 104 ? 11.825 -4.026 -5.141 1.00 96.31 104 LEU A CA 1
ATOM 799 C C . LEU A 1 104 ? 11.661 -5.528 -4.862 1.00 96.31 104 LEU A C 1
ATOM 801 O O . LEU A 1 104 ? 10.614 -5.946 -4.363 1.00 96.31 104 LEU A O 1
ATOM 805 N N . ALA A 1 105 ? 12.690 -6.345 -5.113 1.00 93.88 105 ALA A N 1
ATOM 806 C CA . ALA A 1 105 ? 12.693 -7.754 -4.724 1.00 93.88 105 ALA A CA 1
ATOM 807 C C . ALA A 1 105 ? 12.468 -7.952 -3.213 1.00 93.88 105 ALA A C 1
ATOM 809 O O . ALA A 1 105 ? 11.734 -8.855 -2.812 1.00 93.88 105 ALA A O 1
ATOM 810 N N . ASN A 1 106 ? 12.988 -7.045 -2.375 1.00 95.31 106 ASN A N 1
ATOM 811 C CA . ASN A 1 106 ? 12.759 -7.053 -0.923 1.00 95.31 106 ASN A CA 1
ATOM 812 C C . ASN A 1 106 ? 11.307 -6.727 -0.551 1.00 95.31 106 ASN A C 1
ATOM 814 O O . ASN A 1 106 ? 10.872 -6.981 0.567 1.00 95.31 106 ASN A O 1
ATOM 818 N N . LYS A 1 107 ? 10.550 -6.179 -1.502 1.00 94.75 107 LYS A N 1
ATOM 819 C CA . LYS A 1 107 ? 9.125 -5.886 -1.388 1.00 94.75 107 LYS A CA 1
ATOM 820 C C . LYS A 1 107 ? 8.274 -6.902 -2.149 1.00 94.75 107 LYS A C 1
ATOM 822 O O . LYS A 1 107 ? 7.131 -6.617 -2.487 1.00 94.75 107 LYS A O 1
ATOM 827 N N . GLY A 1 108 ? 8.804 -8.087 -2.456 1.00 95.12 108 GLY A N 1
ATOM 828 C CA . GLY A 1 108 ? 8.055 -9.170 -3.100 1.00 95.12 108 GLY A CA 1
ATOM 829 C C . GLY A 1 108 ? 7.752 -8.950 -4.584 1.00 95.12 108 GLY A C 1
ATOM 830 O O . GLY A 1 108 ? 6.873 -9.617 -5.129 1.00 95.12 108 GLY A O 1
ATOM 831 N N . TRP A 1 109 ? 8.451 -8.021 -5.239 1.00 96.31 109 TRP A N 1
ATOM 832 C CA . TRP A 1 109 ? 8.490 -7.976 -6.697 1.00 96.31 109 TRP A CA 1
ATOM 833 C C . TRP A 1 109 ? 9.450 -9.042 -7.227 1.00 96.31 109 TRP A C 1
ATOM 835 O O . TRP A 1 109 ? 10.410 -9.431 -6.568 1.00 96.31 109 TRP A O 1
ATOM 845 N N . ILE A 1 110 ? 9.210 -9.506 -8.443 1.00 94.31 110 ILE A N 1
ATOM 846 C CA . ILE A 1 110 ? 10.059 -10.469 -9.136 1.00 94.31 110 ILE A CA 1
ATOM 847 C C . ILE A 1 110 ? 10.451 -9.918 -10.499 1.00 94.31 110 ILE A C 1
ATOM 849 O O . ILE A 1 110 ? 9.727 -9.128 -11.103 1.00 94.31 110 ILE A O 1
ATOM 853 N N . LYS A 1 111 ? 11.608 -10.347 -10.988 1.00 92.00 111 LYS A N 1
ATOM 854 C CA . LYS A 1 111 ? 12.051 -10.027 -12.342 1.00 92.00 111 LYS A CA 1
ATOM 855 C C . LYS A 1 111 ? 11.155 -10.731 -13.363 1.00 92.00 111 LYS A C 1
ATOM 857 O O . LYS A 1 111 ? 10.689 -11.845 -13.115 1.00 92.00 111 LYS A O 1
ATOM 862 N N . GLY A 1 112 ? 10.917 -10.069 -14.490 1.00 89.19 112 GLY A N 1
ATOM 863 C CA . GLY A 1 112 ? 10.275 -10.665 -15.652 1.00 89.19 112 GLY A CA 1
ATOM 864 C C . GLY A 1 112 ? 11.028 -11.871 -16.205 1.00 89.19 112 GLY A C 1
ATOM 865 O O . GLY A 1 112 ? 12.173 -12.135 -15.831 1.00 89.19 112 GLY A O 1
ATOM 866 N N . GLU A 1 113 ? 10.385 -12.601 -17.117 1.00 86.44 113 GLU A N 1
ATOM 867 C CA . GLU A 1 113 ? 11.098 -13.645 -17.850 1.00 86.44 113 GLU A CA 1
ATOM 868 C C . GLU A 1 113 ? 12.150 -13.029 -18.765 1.00 86.44 113 GLU A C 1
ATOM 870 O O . GLU A 1 113 ? 11.862 -12.023 -19.421 1.00 86.44 113 GLU A O 1
ATOM 875 N N . PRO A 1 114 ? 13.338 -13.643 -18.856 1.00 85.81 114 PRO A N 1
ATOM 876 C CA . PRO A 1 114 ? 14.318 -13.252 -19.850 1.00 85.81 114 PRO A CA 1
ATOM 877 C C . PRO A 1 114 ? 13.746 -13.436 -21.261 1.00 85.81 114 PRO A C 1
ATOM 879 O O . PRO A 1 114 ? 13.231 -14.503 -21.598 1.00 85.81 114 PRO A O 1
ATOM 882 N N . GLN A 1 115 ? 13.843 -12.394 -22.078 1.00 83.25 115 GLN A N 1
ATOM 883 C CA . GLN A 1 115 ? 13.572 -12.428 -23.510 1.00 83.25 115 GLN A CA 1
ATOM 884 C C . GLN A 1 115 ? 14.837 -12.823 -24.292 1.00 83.25 115 GLN A C 1
ATOM 886 O O . GLN A 1 115 ? 15.775 -13.415 -23.745 1.00 83.25 115 GLN A O 1
ATOM 891 N N . ASP A 1 116 ? 14.862 -12.503 -25.585 1.00 78.12 116 ASP A N 1
ATOM 892 C CA . ASP A 1 116 ? 15.999 -12.723 -26.469 1.00 78.12 116 ASP A CA 1
ATOM 893 C C . ASP A 1 116 ? 17.286 -12.137 -25.865 1.00 78.12 116 ASP A C 1
ATOM 895 O O . ASP A 1 116 ? 17.309 -11.032 -25.323 1.00 78.12 116 ASP A O 1
ATOM 899 N N . GLY A 1 117 ? 18.365 -12.923 -25.894 1.00 79.81 117 GLY A N 1
ATOM 900 C CA . GLY A 1 117 ? 19.643 -12.544 -25.281 1.00 79.81 117 GLY A CA 1
ATOM 901 C C . GLY A 1 117 ? 19.649 -12.530 -23.746 1.00 79.81 117 GLY A C 1
ATOM 902 O O . GLY A 1 117 ? 20.614 -12.060 -23.152 1.00 79.81 117 GLY A O 1
ATOM 903 N N . GLY A 1 118 ? 18.603 -13.043 -23.088 1.00 83.12 118 GLY A N 1
ATOM 904 C CA . GLY A 1 118 ? 18.497 -13.034 -21.630 1.00 83.12 118 GLY A CA 1
ATOM 905 C C . GLY A 1 118 ? 18.115 -11.666 -21.056 1.00 83.12 118 GLY A C 1
ATOM 906 O O . GLY A 1 118 ? 18.370 -11.410 -19.879 1.00 83.12 118 GLY A O 1
ATOM 907 N N . TRP A 1 119 ? 17.539 -10.783 -21.874 1.00 88.00 119 TRP A N 1
ATOM 908 C CA . TRP A 1 119 ? 17.172 -9.427 -21.480 1.00 88.00 119 TRP A CA 1
ATOM 909 C C . TRP A 1 119 ? 15.862 -9.380 -20.695 1.00 88.00 119 TRP A C 1
ATOM 911 O O . TRP A 1 119 ? 14.885 -10.021 -21.073 1.00 88.00 119 TRP A O 1
ATOM 921 N N . ILE A 1 120 ? 15.814 -8.602 -19.619 1.00 90.88 120 ILE A N 1
ATOM 922 C CA . ILE A 1 120 ? 14.621 -8.426 -18.791 1.00 90.88 120 ILE A CA 1
ATOM 923 C C . ILE A 1 120 ? 14.249 -6.942 -18.787 1.00 90.88 120 ILE A C 1
ATOM 925 O O . ILE A 1 120 ? 15.000 -6.114 -18.279 1.00 90.88 120 ILE A O 1
ATOM 929 N N . GLY A 1 121 ? 13.073 -6.624 -19.333 1.00 92.62 121 GLY A N 1
ATOM 930 C CA . GLY A 1 121 ? 12.549 -5.254 -19.452 1.00 92.62 121 GLY A CA 1
ATOM 931 C C . GLY A 1 121 ? 11.385 -4.935 -18.511 1.00 92.62 121 GLY A C 1
ATOM 932 O O . GLY A 1 121 ? 10.685 -3.946 -18.705 1.00 92.62 121 GLY A O 1
ATOM 933 N N . TRP A 1 122 ? 11.100 -5.786 -17.521 1.00 94.25 122 TRP A N 1
ATOM 934 C CA . TRP A 1 122 ? 10.014 -5.523 -16.575 1.00 94.25 122 TRP A CA 1
ATOM 935 C C . TRP A 1 122 ? 10.192 -6.203 -15.217 1.00 94.25 122 TRP A C 1
ATOM 937 O O . TRP A 1 122 ? 10.832 -7.249 -15.080 1.00 94.25 122 TRP A O 1
ATOM 947 N N . MET A 1 123 ? 9.540 -5.615 -14.215 1.00 95.25 123 MET A N 1
ATOM 948 C CA . MET A 1 123 ? 9.329 -6.182 -12.884 1.00 95.25 123 MET A CA 1
ATOM 949 C C . MET A 1 123 ? 7.854 -6.553 -12.707 1.00 95.25 123 MET A C 1
ATOM 951 O O . MET A 1 123 ? 6.963 -5.932 -13.287 1.00 95.25 123 MET A O 1
ATOM 955 N N . ILE A 1 124 ? 7.586 -7.570 -11.895 1.00 95.06 124 ILE A N 1
ATOM 956 C CA . ILE A 1 124 ? 6.255 -8.134 -11.667 1.00 95.06 124 ILE A CA 1
ATOM 957 C C . ILE A 1 124 ? 5.968 -8.153 -10.168 1.00 95.06 124 ILE A C 1
ATOM 959 O O . ILE A 1 124 ? 6.738 -8.721 -9.402 1.00 95.06 124 ILE A O 1
ATOM 963 N N . LYS A 1 125 ? 4.825 -7.620 -9.742 1.00 95.62 125 LYS A N 1
ATOM 964 C CA . LYS A 1 125 ? 4.293 -7.800 -8.386 1.00 95.62 125 LYS A CA 1
ATOM 965 C C . LYS A 1 125 ? 3.110 -8.767 -8.426 1.00 95.62 125 LYS A C 1
ATOM 967 O O . LYS A 1 125 ? 2.076 -8.430 -9.012 1.00 95.62 125 LYS A O 1
ATOM 972 N N . PRO A 1 126 ? 3.221 -9.966 -7.832 1.00 93.56 126 PRO A N 1
ATOM 973 C CA . PRO A 1 126 ? 2.083 -10.862 -7.668 1.00 93.56 126 PRO A CA 1
ATOM 974 C C . PRO A 1 126 ? 1.025 -10.252 -6.736 1.00 93.56 126 PRO A C 1
ATOM 976 O O . PRO A 1 126 ? 1.346 -9.788 -5.647 1.00 93.56 126 PRO A O 1
ATOM 979 N N . LEU A 1 127 ? -0.242 -10.282 -7.157 1.00 91.38 127 LEU A N 1
ATOM 980 C CA . LEU A 1 127 ? -1.403 -9.718 -6.452 1.00 91.38 127 LEU A CA 1
ATOM 981 C C . LEU A 1 127 ? -2.542 -10.753 -6.428 1.00 91.38 127 LEU A C 1
ATOM 983 O O . LEU A 1 127 ? -3.653 -10.538 -6.925 1.00 91.38 127 LEU A O 1
ATOM 987 N N . GLY A 1 128 ? -2.224 -11.958 -5.952 1.00 87.56 128 GLY A N 1
ATOM 988 C CA . GLY A 1 128 ? -3.126 -13.108 -5.986 1.00 87.56 128 GLY A CA 1
ATOM 989 C C . GLY A 1 128 ? -3.448 -13.546 -7.417 1.00 87.56 128 GLY A C 1
ATOM 990 O O . GLY A 1 128 ? -2.605 -14.095 -8.122 1.00 87.56 128 GLY A O 1
ATOM 991 N N . ARG A 1 129 ? -4.690 -13.320 -7.864 1.00 87.38 129 ARG A N 1
ATOM 992 C CA . ARG A 1 129 ? -5.122 -13.656 -9.240 1.00 87.38 129 ARG A CA 1
ATOM 993 C C . ARG A 1 129 ? -4.624 -12.661 -10.296 1.00 87.38 129 ARG A C 1
ATOM 995 O O . ARG A 1 129 ? -4.786 -12.913 -11.495 1.00 87.38 129 ARG A O 1
ATOM 1002 N N . TRP A 1 130 ? -4.090 -11.528 -9.854 1.00 90.88 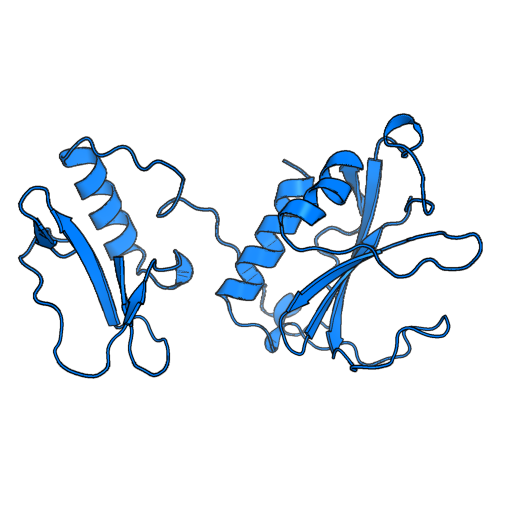130 TRP A N 1
ATOM 1003 C CA . TRP A 1 130 ? -3.558 -10.475 -10.704 1.00 90.88 130 TRP A CA 1
ATOM 1004 C C . TRP A 1 130 ? -2.037 -10.409 -10.585 1.00 90.88 130 TRP A C 1
ATOM 1006 O O . TRP A 1 130 ? -1.430 -10.946 -9.658 1.00 90.88 130 TRP A O 1
ATOM 1016 N N . SER A 1 131 ? -1.409 -9.737 -11.534 1.00 92.19 131 SER A N 1
ATOM 1017 C CA . SER A 1 131 ? -0.017 -9.322 -11.438 1.00 92.19 131 SER A CA 1
ATOM 1018 C C . SER A 1 131 ? 0.091 -7.912 -11.985 1.00 92.19 131 SER A C 1
ATOM 1020 O O . SER A 1 131 ? -0.444 -7.629 -13.059 1.00 92.19 131 SER A O 1
ATOM 1022 N N . LEU A 1 132 ? 0.747 -7.033 -11.239 1.00 94.75 132 LEU A N 1
ATOM 1023 C CA . 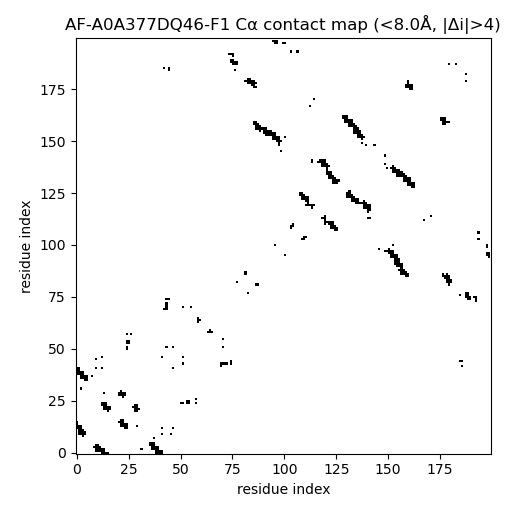LEU A 1 132 ? 1.120 -5.718 -11.734 1.00 94.75 132 LEU A CA 1
ATOM 1024 C C . LEU A 1 132 ? 2.464 -5.847 -12.437 1.00 94.75 132 LEU A C 1
ATOM 1026 O O . LEU A 1 132 ? 3.408 -6.388 -11.866 1.00 94.75 132 LEU A O 1
ATOM 1030 N N . ILE A 1 133 ? 2.530 -5.370 -13.670 1.00 95.00 133 ILE A N 1
ATOM 1031 C CA . ILE A 1 133 ? 3.760 -5.320 -14.450 1.00 95.00 133 ILE A CA 1
ATOM 1032 C C . ILE A 1 133 ? 4.226 -3.871 -14.492 1.00 95.00 133 ILE A C 1
ATOM 1034 O O . ILE A 1 133 ? 3.411 -2.986 -14.747 1.00 95.00 133 ILE A O 1
ATOM 1038 N N . MET A 1 134 ? 5.511 -3.650 -14.238 1.00 96.69 134 MET A N 1
ATOM 1039 C CA . MET A 1 134 ? 6.194 -2.369 -14.385 1.00 96.69 134 MET A CA 1
ATOM 1040 C C . MET A 1 134 ? 7.252 -2.514 -15.475 1.00 96.69 134 MET A C 1
ATOM 1042 O O . MET A 1 134 ? 8.199 -3.280 -15.302 1.00 96.69 134 MET A O 1
ATOM 1046 N N . GLU A 1 135 ? 7.077 -1.803 -16.585 1.00 95.31 135 GLU A N 1
ATOM 1047 C CA . GLU A 1 135 ? 8.013 -1.799 -17.713 1.00 95.31 135 GLU A CA 1
ATOM 1048 C C . GLU A 1 135 ? 9.093 -0.738 -17.536 1.00 95.31 135 GLU A C 1
ATOM 1050 O O . GLU A 1 135 ? 8.811 0.394 -17.122 1.00 95.31 135 GLU A O 1
ATOM 1055 N N . ILE A 1 136 ? 10.320 -1.148 -17.848 1.00 95.06 136 ILE A N 1
ATOM 1056 C CA . ILE A 1 136 ? 11.537 -0.351 -17.761 1.00 95.06 136 ILE A CA 1
ATOM 1057 C C . ILE A 1 136 ? 12.314 -0.456 -19.075 1.00 95.06 136 ILE A C 1
ATOM 1059 O O . ILE A 1 136 ? 12.393 -1.539 -19.657 1.00 95.06 136 ILE A O 1
ATOM 1063 N N . ASP A 1 137 ? 12.907 0.646 -19.526 1.00 88.94 137 ASP A N 1
ATOM 1064 C CA . ASP A 1 137 ? 13.493 0.686 -20.875 1.00 88.94 137 ASP A CA 1
ATOM 1065 C C . ASP A 1 137 ? 14.968 0.257 -20.913 1.00 88.94 137 ASP A C 1
ATOM 1067 O O . ASP A 1 137 ? 15.397 -0.370 -21.878 1.00 88.94 137 ASP A O 1
ATOM 1071 N N . GLU A 1 138 ? 15.740 0.540 -19.857 1.00 90.12 138 GLU A N 1
ATOM 1072 C CA . GLU A 1 138 ? 17.167 0.172 -19.790 1.00 90.12 138 GLU A CA 1
ATOM 1073 C C . GLU A 1 138 ? 17.380 -1.285 -19.381 1.00 90.12 138 GLU A C 1
ATOM 1075 O O . GLU A 1 138 ? 18.446 -1.830 -19.630 1.00 90.12 138 GLU A O 1
ATOM 1080 N N . GLY A 1 139 ? 16.391 -1.915 -18.740 1.00 89.38 139 GLY A N 1
ATOM 1081 C CA . GLY A 1 139 ? 16.385 -3.334 -18.396 1.00 89.38 139 GLY A CA 1
ATOM 1082 C C . GLY A 1 139 ? 17.627 -3.837 -17.653 1.00 89.38 139 GLY A C 1
ATOM 1083 O O . GLY A 1 139 ? 18.372 -3.091 -17.013 1.00 89.38 139 GLY A O 1
ATOM 1084 N N . PHE A 1 140 ? 17.811 -5.154 -17.689 1.00 89.00 140 PHE A N 1
ATOM 1085 C CA . PHE A 1 140 ? 19.019 -5.836 -17.221 1.00 89.00 140 PHE A CA 1
ATOM 1086 C C . PHE A 1 140 ? 19.127 -7.230 -17.849 1.00 89.00 140 PHE A C 1
ATOM 1088 O O . PHE A 1 140 ? 18.119 -7.870 -18.153 1.00 89.00 140 PHE A O 1
ATOM 1095 N N . ALA A 1 141 ? 20.351 -7.737 -18.011 1.00 87.19 141 ALA A N 1
ATOM 1096 C CA . ALA A 1 141 ? 20.583 -9.104 -18.479 1.00 87.19 141 ALA A CA 1
ATOM 1097 C C . ALA A 1 141 ? 20.585 -10.118 -17.320 1.00 87.19 141 ALA A C 1
ATOM 1099 O O . ALA A 1 141 ? 20.929 -9.800 -16.176 1.00 87.19 141 ALA A O 1
ATOM 1100 N N . VAL A 1 142 ? 20.242 -11.376 -17.606 1.00 85.56 142 VAL A N 1
ATOM 1101 C CA . VAL A 1 142 ? 20.401 -12.478 -16.643 1.00 85.56 142 VAL A CA 1
ATOM 1102 C C . VAL A 1 142 ? 21.864 -12.602 -16.216 1.00 85.56 142 VAL A C 1
ATOM 1104 O O . VAL A 1 142 ? 22.759 -12.694 -17.048 1.00 85.56 142 VAL A O 1
ATOM 1107 N N . GLY A 1 143 ? 22.100 -12.649 -14.903 1.00 83.44 143 GLY A N 1
ATOM 1108 C CA . GLY A 1 143 ? 23.441 -12.809 -14.333 1.00 83.44 143 GLY A CA 1
ATOM 1109 C C . GLY A 1 143 ? 24.282 -11.531 -14.293 1.00 83.44 143 GLY A C 1
ATOM 1110 O O . GLY A 1 143 ? 25.392 -11.583 -13.775 1.00 83.44 143 GLY A O 1
ATOM 1111 N N . MET A 1 144 ? 23.751 -10.403 -14.776 1.00 86.06 144 MET A N 1
ATOM 1112 C CA . MET A 1 144 ? 24.415 -9.101 -14.719 1.00 86.06 144 MET A CA 1
ATOM 1113 C C . MET A 1 144 ? 24.738 -8.719 -13.270 1.00 86.06 144 MET A C 1
ATOM 1115 O O . MET A 1 144 ? 23.877 -8.785 -12.384 1.00 86.06 144 MET A O 1
ATOM 1119 N N . SER A 1 145 ? 25.986 -8.330 -13.028 1.00 84.75 145 SER A N 1
ATOM 1120 C CA . SER A 1 145 ? 26.426 -7.855 -11.722 1.00 84.75 145 SER A CA 1
ATOM 1121 C C . SER A 1 145 ? 25.935 -6.423 -11.465 1.00 84.75 145 SER A C 1
ATOM 1123 O O . SER A 1 145 ? 25.700 -5.668 -12.409 1.00 84.75 145 SER A O 1
ATOM 1125 N N . PRO A 1 146 ? 25.822 -5.983 -10.197 1.00 81.38 146 PRO A N 1
ATOM 1126 C CA . PRO A 1 146 ? 25.426 -4.608 -9.891 1.00 81.38 146 PRO A CA 1
ATOM 1127 C C . PRO A 1 146 ? 26.310 -3.526 -10.530 1.00 81.38 146 PRO A C 1
ATOM 1129 O O . PRO A 1 146 ? 25.831 -2.421 -10.757 1.00 81.38 146 PRO A O 1
ATOM 1132 N N . ALA A 1 147 ? 27.580 -3.834 -10.820 1.00 84.31 147 ALA A N 1
ATOM 1133 C CA . ALA A 1 147 ? 28.525 -2.908 -11.447 1.00 84.31 147 ALA A CA 1
ATOM 1134 C C . ALA A 1 147 ? 28.280 -2.711 -12.955 1.00 84.31 147 ALA A C 1
ATOM 1136 O O . ALA A 1 147 ? 28.753 -1.732 -13.523 1.00 84.31 147 ALA A O 1
ATOM 1137 N N . GLU A 1 148 ? 27.560 -3.634 -13.595 1.00 87.00 148 GLU A N 1
ATOM 1138 C CA . GLU A 1 148 ? 27.243 -3.605 -15.029 1.00 87.00 148 GLU A CA 1
ATOM 1139 C C . GLU A 1 148 ? 25.856 -3.010 -15.311 1.00 87.00 148 GLU A C 1
ATOM 1141 O O . GLU A 1 148 ? 25.505 -2.788 -16.469 1.00 87.00 148 GLU A O 1
ATOM 1146 N N . LEU A 1 149 ? 25.061 -2.753 -14.266 1.00 86.19 149 LEU A N 1
ATOM 1147 C CA . LEU A 1 149 ? 23.761 -2.106 -14.404 1.00 86.19 149 LEU A CA 1
ATOM 1148 C C . LEU A 1 149 ? 23.937 -0.685 -14.947 1.00 86.19 149 LEU A C 1
ATOM 1150 O O . LEU A 1 149 ? 24.809 0.060 -14.494 1.00 86.19 149 LEU A O 1
ATOM 1154 N N . SER A 1 150 ? 23.031 -0.272 -15.839 1.00 90.00 150 SER A N 1
ATOM 1155 C CA . SER A 1 150 ? 22.824 1.157 -16.093 1.00 90.00 150 SER A CA 1
ATOM 1156 C C . SER A 1 150 ? 22.627 1.882 -14.758 1.00 90.00 150 SER A C 1
ATOM 1158 O O . SER A 1 150 ? 22.002 1.340 -13.842 1.00 90.00 150 SER A O 1
ATOM 1160 N N . ALA A 1 151 ? 23.129 3.110 -14.629 1.00 92.88 151 ALA A N 1
ATOM 1161 C CA . ALA A 1 151 ? 22.945 3.893 -13.407 1.00 92.88 151 ALA A CA 1
ATOM 1162 C C . ALA A 1 151 ? 21.453 4.130 -13.104 1.00 92.88 151 ALA A C 1
ATOM 1164 O O . ALA A 1 151 ? 21.036 4.117 -11.943 1.00 92.88 151 ALA A O 1
ATOM 1165 N N . GLU A 1 152 ? 20.644 4.286 -14.153 1.00 96.12 152 GLU A N 1
ATOM 1166 C CA . GLU A 1 152 ? 19.230 4.637 -14.067 1.00 96.12 152 GLU A CA 1
ATOM 1167 C C . GLU A 1 152 ? 18.368 3.718 -14.939 1.00 96.12 152 GLU A C 1
ATOM 1169 O O . GLU A 1 152 ? 18.821 3.200 -15.956 1.00 96.12 152 GLU A O 1
ATOM 1174 N N . GLN A 1 153 ? 17.105 3.564 -14.551 1.00 96.06 153 GLN A N 1
ATOM 1175 C CA . GLN A 1 153 ? 16.030 2.974 -15.340 1.00 96.06 153 GLN A CA 1
ATOM 1176 C C . GLN A 1 153 ? 15.019 4.059 -15.683 1.00 96.06 153 GLN A C 1
ATOM 1178 O O . GLN A 1 153 ? 14.678 4.879 -14.828 1.00 96.06 153 GLN A O 1
ATOM 1183 N N . LEU A 1 154 ? 14.499 4.035 -16.907 1.00 96.81 154 LEU A N 1
ATOM 1184 C CA . LEU A 1 154 ? 13.324 4.813 -17.283 1.00 96.81 154 LEU A CA 1
ATOM 1185 C C . LEU A 1 154 ? 12.071 3.977 -17.015 1.00 96.81 154 LEU A C 1
ATOM 1187 O O . LEU A 1 154 ? 11.988 2.854 -17.507 1.00 96.81 154 LEU A O 1
ATOM 1191 N N . LEU A 1 155 ? 11.102 4.508 -16.266 1.00 97.38 155 LEU A N 1
ATOM 1192 C CA . LEU A 1 155 ? 9.783 3.882 -16.148 1.00 97.38 155 LEU A CA 1
ATOM 1193 C C . LEU A 1 155 ? 8.917 4.276 -17.345 1.00 97.38 155 LEU A C 1
ATOM 1195 O O . LEU A 1 155 ? 8.682 5.463 -17.577 1.00 97.38 155 LEU A O 1
ATOM 1199 N N . SER A 1 156 ? 8.388 3.284 -18.058 1.00 95.25 156 SER A N 1
ATOM 1200 C CA . SER A 1 156 ? 7.513 3.520 -19.212 1.00 95.25 156 SER A CA 1
ATOM 1201 C C . SER A 1 156 ? 6.044 3.520 -18.820 1.00 95.25 156 SER A C 1
ATOM 1203 O O . SER A 1 156 ? 5.325 4.497 -19.037 1.00 95.25 156 SER A O 1
ATOM 1205 N N . LYS A 1 157 ? 5.578 2.432 -18.206 1.00 95.12 157 LYS A N 1
ATOM 1206 C CA . LYS A 1 157 ? 4.184 2.281 -17.775 1.00 95.12 157 LYS A CA 1
ATOM 1207 C C . LYS A 1 157 ? 4.004 1.091 -16.853 1.00 95.12 157 LYS A C 1
ATOM 1209 O O . LYS A 1 157 ? 4.841 0.191 -16.779 1.00 95.12 157 LYS A O 1
ATOM 1214 N N . LEU A 1 158 ? 2.852 1.074 -16.193 1.00 96.25 158 LEU A N 1
ATOM 1215 C CA . LEU A 1 158 ? 2.393 -0.054 -15.401 1.00 96.25 158 LEU A CA 1
ATOM 1216 C C . LEU A 1 158 ? 1.075 -0.596 -15.946 1.00 96.25 158 LEU A C 1
ATOM 1218 O O . LEU A 1 158 ? 0.228 0.176 -16.387 1.00 96.25 158 LEU A O 1
ATOM 1222 N N . TRP A 1 159 ? 0.849 -1.906 -15.871 1.00 95.12 159 TRP A N 1
ATOM 1223 C CA . TRP A 1 159 ? -0.454 -2.495 -16.203 1.00 95.12 159 TRP A CA 1
ATOM 1224 C C . TRP A 1 159 ? -0.776 -3.722 -15.362 1.00 95.12 159 TRP A C 1
ATOM 1226 O O . TRP A 1 159 ? 0.105 -4.472 -14.944 1.00 95.12 159 TRP A O 1
ATOM 1236 N N . LEU A 1 160 ? -2.072 -3.959 -15.159 1.00 92.62 160 LEU A N 1
ATOM 1237 C CA . LEU A 1 160 ? -2.558 -5.169 -14.508 1.00 92.62 160 LEU A CA 1
ATOM 1238 C C . LEU A 1 160 ? -2.812 -6.278 -15.514 1.00 92.62 160 LEU A C 1
ATOM 1240 O O . LEU A 1 160 ? -3.498 -6.106 -16.526 1.00 92.62 160 LEU A O 1
ATOM 1244 N N . TRP A 1 161 ? -2.326 -7.460 -15.169 1.00 86.25 161 TRP A N 1
ATOM 1245 C CA . TRP A 1 161 ? -2.503 -8.684 -15.923 1.00 86.25 161 TRP A CA 1
ATOM 1246 C C . TRP A 1 161 ? -3.200 -9.753 -15.079 1.00 86.25 161 TRP A C 1
ATOM 1248 O O . TRP A 1 161 ? -2.989 -9.856 -13.872 1.00 86.25 161 TRP A O 1
ATOM 1258 N N . LYS A 1 162 ? -4.049 -10.574 -15.711 1.00 81.50 162 LYS A N 1
ATOM 1259 C CA . LYS A 1 162 ? -4.625 -11.759 -15.061 1.00 81.50 162 LYS A CA 1
ATOM 1260 C C . LYS A 1 162 ? -3.626 -12.903 -15.135 1.00 81.50 162 LYS A C 1
ATOM 1262 O O . LYS A 1 162 ? -3.409 -13.431 -16.225 1.00 81.50 162 LYS A O 1
ATOM 1267 N N . ALA A 1 163 ? -3.110 -13.338 -13.991 1.00 64.81 163 ALA A N 1
ATOM 1268 C CA . ALA A 1 163 ? -2.203 -14.471 -13.940 1.00 64.81 163 ALA A CA 1
ATOM 1269 C C . ALA A 1 163 ? -2.885 -15.729 -14.514 1.00 64.81 163 ALA A C 1
ATOM 1271 O O . ALA A 1 163 ? -3.933 -16.168 -14.031 1.00 64.81 163 ALA A O 1
ATOM 1272 N N . LYS A 1 164 ? -2.303 -16.330 -15.559 1.00 57.50 164 LYS A N 1
ATOM 1273 C CA . LYS A 1 164 ? -2.554 -17.739 -15.901 1.00 57.50 164 LYS A CA 1
ATOM 1274 C C . LYS A 1 164 ? -1.425 -18.573 -15.307 1.00 57.50 164 LYS A C 1
ATOM 1276 O O . LYS A 1 164 ? -0.262 -18.264 -15.523 1.00 57.50 164 LYS A O 1
ATOM 1281 N N . ARG A 1 165 ? -1.769 -19.694 -14.667 1.00 46.97 165 ARG A N 1
ATOM 1282 C CA . ARG A 1 165 ? -0.848 -20.688 -14.069 1.00 46.97 165 ARG A CA 1
ATOM 1283 C C . ARG A 1 165 ? 0.221 -21.268 -15.028 1.00 46.97 165 ARG A C 1
ATOM 1285 O O . ARG A 1 165 ? 1.020 -22.081 -14.586 1.00 46.97 165 ARG A O 1
ATOM 1292 N N . LYS A 1 166 ? 0.193 -20.944 -16.331 1.00 42.06 166 LYS A N 1
ATOM 1293 C CA . LYS A 1 166 ? 1.009 -21.579 -17.385 1.00 42.06 166 LYS A CA 1
ATOM 1294 C C . LYS A 1 166 ? 1.102 -20.729 -18.673 1.00 42.06 166 LYS A C 1
ATOM 1296 O O . LYS A 1 166 ? 0.775 -21.204 -19.754 1.00 42.06 166 LYS A O 1
ATOM 1301 N N . ALA A 1 167 ? 1.448 -19.447 -18.568 1.00 45.22 167 ALA A N 1
ATOM 1302 C CA . ALA A 1 167 ? 1.649 -18.569 -19.734 1.00 45.22 167 ALA A CA 1
ATOM 1303 C C . ALA A 1 167 ? 2.943 -17.760 -19.582 1.00 45.22 167 ALA A C 1
ATOM 1305 O O . ALA A 1 167 ? 2.927 -16.538 -19.559 1.00 45.22 167 ALA A O 1
ATOM 1306 N N . MET A 1 168 ? 4.031 -18.491 -19.389 1.00 47.50 168 MET A N 1
ATOM 1307 C CA . MET A 1 168 ? 5.397 -18.006 -19.193 1.00 47.50 168 MET A CA 1
ATOM 1308 C C . MET A 1 168 ? 6.288 -18.797 -20.176 1.0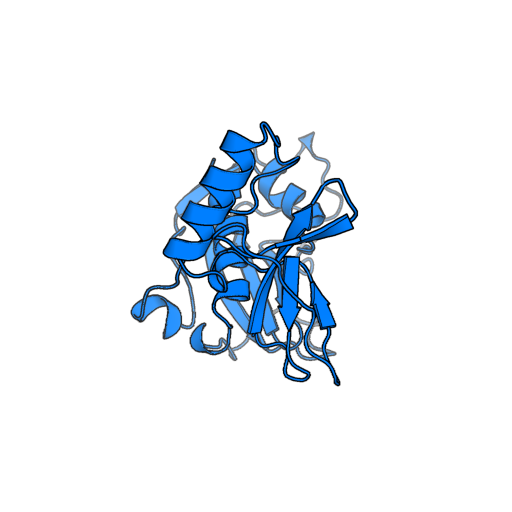0 47.50 168 MET A C 1
ATOM 1310 O O . MET A 1 168 ? 7.202 -19.528 -19.822 1.00 47.50 168 MET A O 1
ATOM 1314 N N . ALA A 1 169 ? 5.815 -18.861 -21.424 1.00 38.28 169 ALA A N 1
ATOM 1315 C CA . ALA A 1 169 ? 6.465 -19.529 -22.542 1.00 38.28 169 ALA A CA 1
ATOM 1316 C C . ALA A 1 169 ? 6.009 -18.817 -23.818 1.00 38.28 169 ALA A C 1
ATOM 1318 O O . ALA A 1 169 ? 4.869 -18.983 -24.253 1.00 38.28 169 ALA A O 1
ATOM 1319 N N . GLY A 1 170 ? 6.897 -18.006 -24.390 1.00 42.12 170 GLY A N 1
ATOM 1320 C CA . GLY A 1 170 ? 6.714 -17.417 -25.716 1.00 42.12 170 GLY A CA 1
ATOM 1321 C C . GLY A 1 170 ? 6.187 -15.983 -25.719 1.00 42.12 170 GLY A C 1
ATOM 1322 O O . GLY A 1 170 ? 5.021 -15.744 -26.016 1.00 42.12 170 GLY A O 1
ATOM 1323 N N . GLY A 1 171 ? 7.079 -15.032 -25.435 1.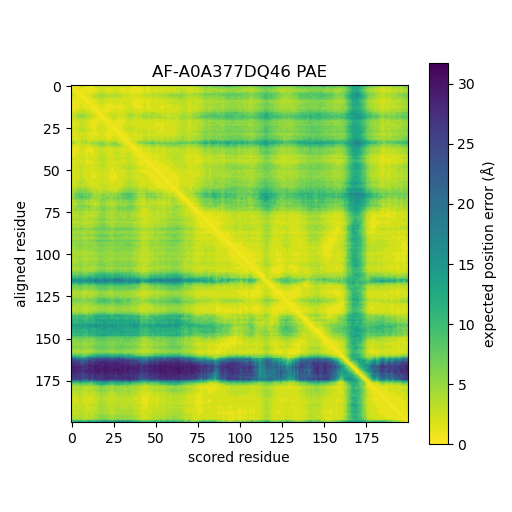00 45.28 171 GLY A N 1
ATOM 1324 C CA . GLY A 1 171 ? 7.383 -13.889 -26.312 1.00 45.28 171 GLY A CA 1
ATOM 1325 C C . GLY A 1 171 ? 6.328 -12.824 -26.635 1.00 45.28 171 GLY A C 1
ATOM 1326 O O . GLY A 1 171 ? 6.705 -11.793 -27.176 1.00 45.28 171 GLY A O 1
ATOM 1327 N N . VAL A 1 172 ? 5.040 -12.986 -26.323 1.00 42.25 172 VAL A N 1
ATOM 1328 C CA . VAL A 1 172 ? 4.037 -11.952 -26.626 1.00 42.25 172 VAL A CA 1
ATOM 1329 C C . VAL A 1 172 ? 3.000 -11.861 -25.509 1.00 42.25 172 VAL A C 1
ATOM 1331 O O . VAL A 1 172 ? 2.134 -12.723 -25.359 1.00 42.25 172 VAL A O 1
ATOM 1334 N N . ILE A 1 173 ? 3.031 -10.765 -24.744 1.00 49.50 173 ILE A N 1
ATOM 1335 C CA . ILE A 1 173 ? 1.978 -10.403 -23.782 1.00 49.50 173 ILE A CA 1
ATOM 1336 C C . ILE A 1 173 ? 0.743 -9.914 -24.570 1.00 49.50 173 ILE A C 1
ATOM 1338 O O . ILE A 1 173 ? 0.398 -8.733 -24.585 1.00 49.50 173 ILE A O 1
ATOM 1342 N N . GLN A 1 174 ? 0.057 -10.819 -25.273 1.00 48.53 174 GLN A N 1
ATOM 1343 C CA . GLN A 1 174 ? -1.174 -10.511 -26.006 1.00 48.53 174 GLN A CA 1
ATOM 1344 C C . GLN A 1 174 ? -2.403 -10.528 -25.066 1.00 48.53 174 GLN A C 1
ATOM 1346 O O . GLN A 1 174 ? -2.977 -11.558 -24.717 1.00 48.53 174 GLN A O 1
ATOM 1351 N N . HIS A 1 175 ? -2.781 -9.313 -24.654 1.00 53.22 175 HIS A N 1
ATOM 1352 C CA . HIS A 1 175 ? -4.139 -8.773 -24.455 1.00 53.22 175 HIS A CA 1
ATOM 1353 C C . HIS A 1 175 ? -5.138 -9.442 -23.499 1.00 53.22 175 HIS A C 1
ATOM 1355 O O . HIS A 1 175 ? -6.243 -9.791 -23.908 1.00 53.22 175 HIS A O 1
ATOM 1361 N N . ARG A 1 176 ? -4.882 -9.410 -22.185 1.00 68.69 176 ARG A N 1
ATOM 1362 C CA . ARG A 1 176 ? -5.975 -9.136 -21.221 1.00 68.69 176 ARG A CA 1
ATOM 1363 C C . ARG A 1 176 ? -5.510 -8.208 -20.107 1.00 68.69 176 ARG A C 1
ATOM 1365 O O . ARG A 1 176 ? -5.504 -8.598 -18.939 1.00 68.69 176 ARG A O 1
ATOM 1372 N N . LYS A 1 177 ? -5.122 -6.984 -20.481 1.00 82.25 177 LYS A N 1
ATOM 1373 C CA . LYS A 1 177 ? -4.987 -5.900 -19.503 1.00 82.25 177 LYS A CA 1
ATOM 1374 C C . LYS A 1 177 ? -6.326 -5.717 -18.791 1.00 82.25 177 LYS A C 1
ATOM 1376 O O . LYS A 1 177 ? -7.387 -5.895 -19.400 1.00 82.25 177 LYS A O 1
ATOM 1381 N N . ARG A 1 178 ? -6.284 -5.428 -17.497 1.00 90.00 178 ARG A N 1
ATOM 1382 C CA . ARG A 1 178 ? -7.475 -5.129 -16.700 1.00 90.00 178 ARG A CA 1
ATOM 1383 C C . ARG A 1 178 ? -7.410 -3.719 -16.167 1.00 90.00 178 ARG A C 1
ATOM 1385 O O . ARG A 1 178 ? -6.328 -3.177 -15.985 1.00 90.00 178 ARG A O 1
ATOM 1392 N N . SER A 1 179 ? -8.593 -3.161 -15.944 1.00 92.88 179 SER A N 1
ATOM 1393 C CA . SER A 1 179 ? -8.712 -1.883 -15.265 1.00 92.88 179 SER A CA 1
ATOM 1394 C C . SER A 1 179 ? -8.278 -2.023 -13.806 1.00 92.88 179 SER A C 1
ATOM 1396 O O . SER A 1 179 ? -8.504 -3.073 -13.198 1.00 92.88 179 SER A O 1
ATOM 1398 N N . PHE A 1 180 ? -7.677 -0.971 -13.249 1.00 95.69 180 PHE A N 1
ATOM 1399 C CA . PHE A 1 180 ? -7.253 -0.926 -11.846 1.00 95.69 180 PHE A CA 1
ATOM 1400 C C . PHE A 1 180 ? -8.416 -0.915 -10.842 1.00 95.69 180 PHE A C 1
ATOM 1402 O O . PHE A 1 180 ? -8.201 -1.160 -9.661 1.00 95.69 180 PHE A O 1
ATOM 1409 N N . SER A 1 181 ? -9.659 -0.758 -11.306 1.00 95.75 181 SER A N 1
ATOM 1410 C CA . SER A 1 181 ? -10.887 -0.871 -10.507 1.00 95.75 181 SER A CA 1
ATOM 1411 C C . SER A 1 181 ? -11.070 -2.220 -9.809 1.00 95.75 181 SER A C 1
ATOM 1413 O O . SER A 1 181 ? -11.885 -2.318 -8.895 1.00 95.75 181 SER A O 1
ATOM 1415 N N . VAL A 1 182 ? -10.328 -3.252 -10.227 1.00 94.00 182 VAL A N 1
ATOM 1416 C CA . VAL A 1 182 ? -10.340 -4.587 -9.608 1.00 94.00 182 VAL A CA 1
ATOM 1417 C C . VAL A 1 182 ? -9.493 -4.687 -8.338 1.00 94.00 182 VAL A C 1
ATOM 1419 O O . VAL A 1 182 ? -9.538 -5.730 -7.686 1.00 94.00 182 VAL A O 1
ATOM 1422 N N . LEU A 1 183 ? -8.685 -3.668 -8.035 1.00 94.94 183 LEU A N 1
ATOM 1423 C CA . LEU A 1 183 ? -7.896 -3.594 -6.810 1.00 94.94 183 LEU A CA 1
ATOM 1424 C C . LEU A 1 183 ? -8.695 -2.876 -5.723 1.00 94.94 183 LEU A C 1
ATOM 1426 O O . LEU A 1 183 ? -9.395 -1.898 -6.000 1.00 94.94 183 LEU A O 1
ATOM 1430 N N . ASP A 1 184 ? -8.564 -3.347 -4.488 1.00 94.38 184 ASP A N 1
ATOM 1431 C CA . ASP A 1 184 ? -8.988 -2.589 -3.318 1.00 94.38 184 ASP A CA 1
ATOM 1432 C C . ASP A 1 184 ? -8.052 -1.386 -3.075 1.00 94.38 184 ASP A C 1
ATOM 1434 O O . ASP A 1 184 ? -6.952 -1.296 -3.633 1.00 94.38 184 ASP A O 1
ATOM 1438 N N . ALA A 1 185 ? -8.509 -0.440 -2.254 1.00 95.44 185 ALA A N 1
ATOM 1439 C CA . ALA A 1 185 ? -7.803 0.816 -2.013 1.00 95.44 185 ALA A CA 1
ATOM 1440 C C . ALA A 1 185 ? -6.440 0.619 -1.327 1.00 95.44 185 ALA A C 1
ATOM 1442 O O . ALA A 1 185 ? -5.498 1.342 -1.648 1.00 95.44 185 ALA A O 1
ATOM 1443 N N . ILE A 1 186 ? -6.316 -0.370 -0.436 1.00 95.44 186 ILE A N 1
ATOM 1444 C CA . ILE A 1 186 ? -5.071 -0.658 0.287 1.00 95.44 186 ILE A CA 1
ATOM 1445 C C . ILE A 1 186 ? -4.035 -1.201 -0.691 1.00 95.44 186 ILE A C 1
ATOM 1447 O O . ILE A 1 186 ? -2.937 -0.657 -0.796 1.00 95.44 186 ILE A O 1
ATOM 1451 N N . THR A 1 187 ? -4.406 -2.212 -1.481 1.00 95.25 187 THR A N 1
ATOM 1452 C CA . THR A 1 187 ? -3.536 -2.766 -2.521 1.00 95.25 187 THR A CA 1
ATOM 1453 C C . THR A 1 187 ? -3.096 -1.679 -3.502 1.00 95.25 187 THR A C 1
ATOM 1455 O O . THR A 1 187 ? -1.916 -1.590 -3.826 1.00 95.25 187 THR A O 1
ATOM 1458 N N . ALA A 1 188 ? -4.013 -0.827 -3.970 1.00 96.69 188 ALA A N 1
ATOM 1459 C CA . ALA A 1 188 ? -3.665 0.269 -4.872 1.00 96.69 188 ALA A CA 1
ATOM 1460 C C . ALA A 1 188 ? -2.694 1.278 -4.229 1.00 96.69 188 ALA A C 1
ATOM 1462 O O . ALA A 1 188 ? -1.711 1.659 -4.865 1.00 96.69 188 ALA A O 1
ATOM 1463 N N . SER A 1 189 ? -2.937 1.671 -2.976 1.00 97.00 189 SER A N 1
ATOM 1464 C CA . SER A 1 189 ? -2.082 2.596 -2.225 1.00 97.00 189 SER A CA 1
ATOM 1465 C C . SER A 1 189 ? -0.668 2.055 -2.044 1.00 97.00 189 SER A C 1
ATOM 1467 O O . SER A 1 189 ? 0.298 2.757 -2.332 1.00 97.00 189 SER A O 1
ATOM 1469 N N . GLU A 1 190 ? -0.528 0.797 -1.621 1.00 95.44 190 GLU A N 1
ATOM 1470 C CA . GLU A 1 190 ? 0.782 0.184 -1.377 1.00 95.44 190 GLU A CA 1
ATOM 1471 C C . GLU A 1 190 ? 1.578 -0.020 -2.672 1.00 95.44 190 GLU A C 1
ATOM 1473 O O . GLU A 1 190 ? 2.796 0.146 -2.689 1.00 95.44 190 GLU A O 1
ATOM 1478 N N . LEU A 1 191 ? 0.899 -0.293 -3.789 1.00 95.69 191 LEU A N 1
ATOM 1479 C CA . LEU A 1 191 ? 1.542 -0.324 -5.102 1.00 95.69 191 LEU A CA 1
ATOM 1480 C C . LEU A 1 191 ? 2.057 1.054 -5.509 1.00 95.69 191 LEU A C 1
ATOM 1482 O O . LEU A 1 191 ? 3.188 1.159 -5.964 1.00 95.69 191 LEU A O 1
ATOM 1486 N N . ILE A 1 192 ? 1.255 2.108 -5.340 1.00 96.62 192 ILE A N 1
ATOM 1487 C CA . ILE A 1 192 ? 1.691 3.480 -5.630 1.00 96.62 192 ILE A CA 1
ATOM 1488 C C . ILE A 1 192 ? 2.882 3.851 -4.737 1.00 96.62 192 ILE A C 1
ATOM 1490 O O . ILE A 1 192 ? 3.866 4.379 -5.244 1.00 96.62 192 ILE A O 1
ATOM 1494 N N . ASN A 1 193 ? 2.835 3.507 -3.448 1.00 95.31 193 ASN A N 1
ATOM 1495 C CA . ASN A 1 193 ? 3.915 3.754 -2.494 1.00 95.31 193 ASN A CA 1
ATOM 1496 C C . ASN A 1 193 ? 5.230 3.070 -2.912 1.00 95.31 193 ASN A C 1
ATOM 1498 O O . ASN A 1 193 ? 6.301 3.671 -2.853 1.00 95.31 193 ASN A O 1
ATOM 1502 N N . ASP A 1 194 ? 5.163 1.827 -3.400 1.00 96.31 194 ASP A N 1
ATOM 1503 C CA . ASP A 1 194 ? 6.334 1.124 -3.927 1.00 96.31 194 ASP A CA 1
ATOM 1504 C C . ASP A 1 194 ? 6.979 1.841 -5.113 1.00 96.31 194 ASP A C 1
ATOM 1506 O O . ASP A 1 194 ? 8.208 1.869 -5.202 1.00 96.31 194 ASP A O 1
ATOM 1510 N N . ILE A 1 195 ? 6.165 2.419 -5.999 1.00 97.19 195 ILE A N 1
ATOM 1511 C CA . ILE A 1 195 ? 6.642 3.115 -7.194 1.00 97.19 195 ILE A CA 1
ATOM 1512 C C . ILE A 1 195 ? 7.142 4.521 -6.868 1.00 97.19 195 ILE A C 1
ATOM 1514 O O . ILE A 1 195 ? 8.195 4.901 -7.372 1.00 97.19 195 ILE A O 1
ATOM 1518 N N . GLU A 1 196 ? 6.455 5.284 -6.012 1.00 96.19 196 GLU A N 1
ATOM 1519 C CA . GLU A 1 196 ? 6.934 6.609 -5.593 1.00 96.19 196 GLU A CA 1
ATOM 1520 C C . GLU A 1 196 ? 8.288 6.511 -4.879 1.00 96.19 196 GLU A C 1
ATOM 1522 O O . GLU A 1 196 ? 9.198 7.275 -5.202 1.00 96.19 196 GLU A O 1
ATOM 1527 N N . ALA A 1 197 ? 8.486 5.491 -4.034 1.00 94.62 197 ALA A N 1
ATOM 1528 C CA . ALA A 1 197 ? 9.753 5.246 -3.339 1.00 94.62 197 ALA A CA 1
ATOM 1529 C C . ALA A 1 197 ? 10.952 4.989 -4.278 1.00 94.62 197 ALA A C 1
ATOM 1531 O O . ALA A 1 197 ? 12.106 5.065 -3.852 1.00 94.62 197 ALA A O 1
ATOM 1532 N N . LEU A 1 198 ? 10.727 4.690 -5.564 1.00 96.62 198 LEU A N 1
ATOM 1533 C CA . LEU A 1 198 ? 11.820 4.607 -6.538 1.00 96.62 198 LEU A CA 1
ATOM 1534 C C . LEU A 1 198 ? 12.465 5.975 -6.792 1.00 96.62 198 LEU A C 1
ATOM 1536 O O . LEU A 1 198 ? 13.640 6.035 -7.161 1.00 96.62 198 LEU A O 1
ATOM 1540 N N . PHE A 1 199 ? 11.732 7.064 -6.571 1.00 95.06 199 PHE A N 1
ATOM 1541 C CA . PHE A 1 199 ? 12.119 8.417 -6.959 1.00 95.06 199 PHE A CA 1
ATOM 1542 C C . PHE A 1 199 ? 12.473 9.345 -5.788 1.00 95.06 199 PHE A C 1
ATOM 1544 O O . PHE A 1 199 ? 12.890 10.469 -6.048 1.00 95.06 199 PHE A O 1
ATOM 1551 N N . GLU A 1 200 ? 12.322 8.892 -4.540 1.00 87.06 200 GLU A N 1
ATOM 1552 C CA . GLU A 1 200 ? 12.616 9.669 -3.316 1.00 87.06 200 GLU A CA 1
ATOM 1553 C C . GLU A 1 200 ? 14.090 9.684 -2.931 1.00 87.06 200 GLU A C 1
ATOM 1555 O O . GLU A 1 200 ? 14.686 8.589 -2.884 1.00 87.06 200 GLU A O 1
#

Mean predicted aligned error: 5.97 Å

Foldseek 3Di:
DFKAAPVRATDFDWDQDPVRFIAALQRDGDDDDDDHIDDDQDALVNDDPVSLVSVVVVCVVVVNDDPDDRSNDDFDFDDPVQQQDQKDCVQAFPKFFVVLVVVCVVVQKDWAAQDPQQWTQWIWHDDPQKIKIWGWDQTDHPPDDPVRGDRITGTHIIGMDGDDPDDRDDDDPPDDRDRNNPDDRSVVGVVVVSVVVRPD

Nearest PDB structures (foldseek):
  5kku-assembly1_A  TM=2.804E-01  e=5.439E-01  Bacillus amyloliquefaciens
  5kku-assembly3_C  TM=3.174E-01  e=6.494E-01  Bacillus amyloliquefaciens
  7wk9-assembly1_A  TM=2.685E-01  e=8.226E-01  Severe acute respiratory syndrome coronavirus 2
  2q9k-assembly1_A-2  TM=2.181E-01  e=1.173E+00  Exiguobacterium sibiricum 255-15
  5kku-assembly4_D  TM=2.018E-01  e=1.320E+00  Bacillus amyloliquefaciens

Radius of gyration: 20.87 Å; Cα contacts (8 Å, |Δi|>4): 312; chains: 1; bounding box: 46×34×59 Å

Secondary structure (DSSP, 8-state):
-EEEETT--EEEE-EE-TTS-EE-TT--B-PPPPSSEEEEPPPGGGS-HHHHHHHHHHHHHTT---SS-SSS-------HHHHH-SEE-TTTTEEEEHHHHHHGGGGT-EEPPP-GGGEEEEEEEEETTEEEEEEEEEEEETT--TTTS-SEEEEEEEEEEE--TT--SSS---S-EE-GGGS-HHHHHHHHHHHHTT--

pLDDT: mean 90.16, std 12.1, range [38.28, 98.0]

Solvent-accessible surface area (backbone atoms only — not comparable to full-atom values): 11713 Å² total; per-residue (Å²): 75,24,39,22,42,84,84,72,44,83,75,45,62,37,46,77,46,96,88,70,48,36,21,36,51,86,66,46,83,45,76,82,79,85,75,78,63,46,79,47,78,68,54,54,90,76,48,53,75,66,48,43,49,34,42,52,48,53,31,58,78,71,70,53,78,71,98,59,74,58,76,79,44,90,78,50,78,75,51,74,69,49,26,67,25,45,53,46,57,92,53,44,77,42,69,27,46,34,69,48,64,61,48,37,46,85,72,62,32,40,77,42,74,60,47,81,94,33,34,23,46,35,38,32,34,77,56,84,66,31,28,42,38,39,36,32,77,66,48,49,50,74,87,62,51,84,88,74,50,59,73,50,28,36,33,53,38,31,36,36,36,65,64,59,102,83,76,90,77,75,100,64,94,80,81,59,65,35,44,46,65,80,52,55,67,65,62,48,13,54,53,49,51,60,57,53,60,43,68,110

InterPro domains:
  IPR025406 Domain of unknown function DUF4132 [PF13569] (3-109)

Organism: Escherichia coli (NCBI:txid562)